Protein AF-A0A7S3SZD5-F1 (afdb_monomer)

pLDDT: mean 73.21, std 20.79, range [29.47, 98.19]

Structure (mmCIF, N/CA/C/O backbone):
data_AF-A0A7S3SZD5-F1
#
_entry.id   AF-A0A7S3SZD5-F1
#
loop_
_atom_site.group_PDB
_atom_site.id
_atom_site.type_symbol
_atom_site.label_atom_id
_atom_site.label_alt_id
_atom_site.label_comp_id
_atom_site.label_asym_id
_atom_site.label_entity_id
_atom_site.label_seq_id
_atom_site.pdbx_PDB_ins_code
_atom_site.Cartn_x
_atom_site.Cartn_y
_atom_site.Cartn_z
_atom_site.occupancy
_atom_site.B_iso_or_equiv
_atom_site.auth_seq_id
_atom_site.auth_comp_id
_atom_site.auth_asym_id
_atom_site.auth_atom_id
_atom_site.pdbx_PDB_model_num
ATOM 1 N N . GLY A 1 1 ? -92.015 -10.039 45.448 1.00 35.38 1 GLY A N 1
ATOM 2 C CA . GLY A 1 1 ? -91.650 -8.726 46.014 1.00 35.38 1 GLY A CA 1
ATOM 3 C C . GLY A 1 1 ? -92.858 -7.814 45.931 1.00 35.38 1 GLY A C 1
ATOM 4 O O . GLY A 1 1 ? -93.517 -7.859 44.898 1.00 35.38 1 GLY A O 1
ATOM 5 N N . PRO A 1 2 ? -93.212 -7.093 47.004 1.00 38.91 2 PRO A N 1
ATOM 6 C CA . PRO A 1 2 ? -94.474 -6.377 47.108 1.00 38.91 2 PRO A CA 1
ATOM 7 C C . PRO A 1 2 ? -94.455 -4.986 46.456 1.00 38.91 2 PRO A C 1
ATOM 9 O O . PRO A 1 2 ? -93.417 -4.408 46.144 1.00 38.91 2 PRO A O 1
ATOM 12 N N . VAL A 1 3 ? -95.683 -4.511 46.288 1.00 33.00 3 VAL A N 1
ATOM 13 C CA . VAL A 1 3 ? -96.209 -3.211 45.857 1.00 33.00 3 VAL A CA 1
ATOM 14 C C . VAL A 1 3 ? -95.874 -2.117 46.893 1.00 33.00 3 VAL A C 1
ATOM 16 O O . VAL A 1 3 ? -95.847 -2.440 48.076 1.00 33.00 3 VAL A O 1
ATOM 19 N N . ASN A 1 4 ? -95.658 -0.845 46.499 1.00 29.47 4 ASN A N 1
ATOM 20 C CA . ASN A 1 4 ? -96.611 0.268 46.733 1.00 29.47 4 ASN A CA 1
ATOM 21 C C . ASN A 1 4 ? -96.067 1.709 46.513 1.00 29.47 4 ASN A C 1
ATOM 23 O O . ASN A 1 4 ? -94.995 2.081 46.977 1.00 29.47 4 ASN A O 1
ATOM 27 N N . THR A 1 5 ? -96.958 2.532 45.938 1.00 33.00 5 THR A N 1
ATOM 28 C CA . THR A 1 5 ? -97.253 3.965 46.196 1.00 33.00 5 THR A CA 1
ATOM 29 C C . THR A 1 5 ? -96.278 5.119 45.893 1.00 33.00 5 THR A C 1
ATOM 31 O O . THR A 1 5 ? -95.332 5.387 46.617 1.00 33.00 5 THR A O 1
ATOM 34 N N . SER A 1 6 ? -96.718 5.946 44.932 1.00 30.73 6 SER A N 1
ATOM 35 C CA . SER A 1 6 ? -97.242 7.319 45.124 1.00 30.73 6 SER A CA 1
ATOM 36 C C . SER A 1 6 ? -96.444 8.373 45.913 1.00 30.73 6 SER A C 1
ATOM 38 O O . SER A 1 6 ? -96.386 8.310 47.134 1.00 30.73 6 SER A O 1
ATOM 40 N N . ARG A 1 7 ? -96.104 9.481 45.228 1.00 32.75 7 ARG A N 1
ATOM 41 C CA . ARG A 1 7 ? -96.420 10.913 45.532 1.00 32.75 7 ARG A CA 1
ATOM 42 C C . ARG A 1 7 ? -95.293 11.829 45.022 1.00 32.75 7 ARG A C 1
ATOM 44 O O . ARG A 1 7 ? -94.144 11.674 45.388 1.00 32.75 7 ARG A O 1
ATOM 51 N N . ARG A 1 8 ? -95.584 12.732 44.075 1.00 33.12 8 ARG A N 1
ATOM 52 C CA . ARG A 1 8 ? -95.928 14.161 44.292 1.00 33.12 8 ARG A CA 1
ATOM 53 C C . ARG A 1 8 ? -94.821 14.963 45.014 1.00 33.12 8 ARG A C 1
ATOM 55 O O . ARG A 1 8 ? -94.756 14.891 46.235 1.00 33.12 8 ARG A O 1
ATOM 62 N N . ARG A 1 9 ? -94.117 15.856 44.294 1.00 33.41 9 ARG A N 1
ATOM 63 C CA . ARG A 1 9 ? -94.177 17.341 44.425 1.00 33.41 9 ARG A CA 1
ATOM 64 C C . ARG A 1 9 ? -92.962 18.063 43.795 1.00 33.41 9 ARG A C 1
ATOM 66 O O . ARG A 1 9 ? -91.826 17.708 44.049 1.00 33.41 9 ARG A O 1
ATOM 73 N N . ASN A 1 10 ? -93.302 19.150 43.094 1.00 31.30 10 ASN A N 1
ATOM 74 C CA . ASN A 1 10 ? -92.628 20.453 42.953 1.00 31.30 10 ASN A CA 1
ATOM 75 C C . ASN A 1 10 ? -91.333 20.645 42.116 1.00 31.30 10 ASN A C 1
ATOM 77 O O . ASN A 1 10 ? -90.263 20.138 42.418 1.00 31.30 10 ASN A O 1
ATOM 81 N N . ARG A 1 11 ? -91.514 21.507 41.095 1.00 30.86 11 ARG A N 1
ATOM 82 C CA . ARG A 1 11 ? -90.598 22.288 40.224 1.00 30.86 11 ARG A CA 1
ATOM 83 C C . ARG A 1 11 ? -89.612 23.208 41.002 1.00 30.86 11 ARG A C 1
ATOM 85 O O . ARG A 1 11 ? -89.842 23.405 42.191 1.00 30.86 11 ARG A O 1
ATOM 92 N N . PRO A 1 12 ? -88.786 24.045 40.325 1.00 48.78 12 PRO A N 1
ATOM 93 C CA . PRO A 1 12 ? -87.825 23.796 39.232 1.00 48.78 12 PRO A CA 1
ATOM 94 C C . PRO A 1 12 ? -86.441 24.437 39.537 1.00 48.78 12 PRO A C 1
ATOM 96 O O . PRO A 1 12 ? -86.390 25.439 40.239 1.00 48.78 12 PRO A O 1
ATOM 99 N N . ALA A 1 13 ? -85.337 23.946 38.962 1.00 29.88 13 ALA A N 1
ATOM 100 C CA . ALA A 1 13 ? -84.076 24.697 38.771 1.00 29.88 13 ALA A CA 1
ATOM 101 C C . ALA A 1 13 ? -83.042 23.757 38.113 1.00 29.88 13 ALA A C 1
ATOM 103 O O . ALA A 1 13 ? -82.898 22.637 38.580 1.00 29.88 13 ALA A O 1
ATOM 104 N N . VAL A 1 14 ? -82.426 24.023 36.955 1.00 32.12 14 VAL A N 1
ATOM 105 C CA . VAL A 1 14 ? -81.347 24.987 36.633 1.00 32.12 14 VAL A CA 1
ATOM 106 C C . VAL A 1 14 ? -80.212 24.155 35.992 1.00 32.12 14 VAL A C 1
ATOM 108 O O . VAL A 1 14 ? -79.798 23.150 36.553 1.00 32.12 14 VAL A O 1
ATOM 111 N N . LEU A 1 15 ? -79.742 24.603 34.820 1.00 32.56 15 LEU A N 1
ATOM 112 C CA . LEU A 1 15 ? -78.442 24.334 34.172 1.00 32.56 15 LEU A CA 1
ATOM 113 C C . LEU A 1 15 ? -78.052 22.877 33.834 1.00 32.56 15 LEU A C 1
ATOM 115 O O . LEU A 1 15 ? -77.568 22.117 34.665 1.00 32.56 15 LEU A O 1
ATOM 119 N N . SER A 1 16 ? -78.098 22.555 32.538 1.00 32.56 16 SER A N 1
ATOM 120 C CA . SER A 1 16 ? -77.275 21.504 31.932 1.00 32.56 16 SER A CA 1
ATOM 121 C C . SER A 1 16 ? -76.655 22.046 30.646 1.00 32.56 16 SER A C 1
ATOM 123 O O . SER A 1 16 ? -77.320 22.134 29.617 1.00 32.56 16 SER A O 1
ATOM 125 N N . THR A 1 17 ? -75.378 22.414 30.714 1.00 38.50 17 THR A N 1
ATOM 126 C CA . THR A 1 17 ? -74.521 22.510 29.530 1.00 38.50 17 THR A CA 1
ATOM 127 C C . THR A 1 17 ? -73.194 21.858 29.893 1.00 38.50 17 THR A C 1
ATOM 129 O O . THR A 1 17 ? -72.612 22.161 30.933 1.00 38.50 17 THR A O 1
ATOM 132 N N . GLY A 1 18 ? -72.791 20.880 29.083 1.00 34.75 18 GLY A N 1
ATOM 133 C CA . GLY A 1 18 ? -71.752 19.900 29.385 1.00 34.75 18 GLY A CA 1
ATOM 134 C C . GLY A 1 18 ? -70.421 20.486 29.853 1.00 34.75 18 GLY A C 1
ATOM 135 O O . GLY A 1 18 ? -69.844 21.367 29.222 1.00 34.75 18 GLY A O 1
ATOM 136 N N . GLN A 1 19 ? -69.908 19.923 30.945 1.00 35.88 19 GLN A N 1
ATOM 137 C CA . GLN A 1 19 ? -68.585 20.212 31.477 1.00 35.88 19 GLN A CA 1
ATOM 138 C C . GLN A 1 19 ? -67.607 19.154 30.946 1.00 35.88 19 GLN A C 1
ATOM 140 O O . GLN A 1 19 ? -67.529 18.035 31.451 1.00 35.88 19 GLN A O 1
ATOM 145 N N . GLN A 1 20 ? -66.872 19.501 29.887 1.00 35.91 20 GLN A N 1
ATOM 146 C CA . GLN A 1 20 ? -65.620 18.831 29.538 1.00 35.91 20 GLN A CA 1
ATOM 147 C C . GLN A 1 20 ? -64.597 19.145 30.635 1.00 35.91 20 GLN A C 1
ATOM 149 O O . GLN A 1 20 ? -64.214 20.299 30.820 1.00 35.91 20 GLN A O 1
ATOM 154 N N . MET A 1 21 ? -64.128 18.127 31.358 1.00 34.50 21 MET A N 1
ATOM 155 C CA . MET A 1 21 ? -62.924 18.264 32.175 1.00 34.50 21 MET A CA 1
ATOM 156 C C . MET A 1 21 ? -61.705 18.332 31.252 1.00 34.50 21 MET A C 1
ATOM 158 O O . MET A 1 21 ? -61.223 17.317 30.747 1.00 34.50 21 MET A O 1
ATOM 162 N N . ALA A 1 22 ? -61.211 19.548 31.031 1.00 35.19 22 ALA A N 1
ATOM 163 C CA . ALA A 1 22 ? -59.890 19.782 30.476 1.00 35.19 22 ALA A CA 1
ATOM 164 C C . ALA A 1 22 ? -58.840 19.239 31.457 1.00 35.19 22 ALA A C 1
ATOM 166 O O . ALA A 1 22 ? -58.706 19.725 32.579 1.00 35.19 22 ALA A O 1
ATOM 167 N N . ARG A 1 23 ? -58.088 18.216 31.037 1.00 37.62 23 ARG A N 1
ATOM 168 C CA . ARG A 1 23 ? -56.855 17.819 31.721 1.00 37.62 23 ARG A CA 1
ATOM 169 C C . ARG A 1 23 ? -55.826 18.924 31.502 1.00 37.62 23 ARG A C 1
ATOM 171 O O . ARG A 1 23 ? -55.431 19.195 30.369 1.00 37.62 23 ARG A O 1
ATOM 178 N N . SER A 1 24 ? -55.429 19.559 32.594 1.00 32.91 24 SER A N 1
ATOM 179 C CA . SER A 1 24 ? -54.422 20.609 32.664 1.00 32.91 24 SER A CA 1
ATOM 180 C C . SER A 1 24 ? -53.123 20.164 31.987 1.00 32.91 24 SER A C 1
ATOM 182 O O . SER A 1 24 ? -52.464 19.223 32.426 1.00 32.91 24 SER A O 1
ATOM 184 N N . ARG A 1 25 ? -52.756 20.848 30.899 1.00 36.69 25 ARG A N 1
ATOM 185 C CA . ARG A 1 25 ? -51.401 20.829 30.336 1.00 36.69 25 ARG A CA 1
ATOM 186 C C . ARG A 1 25 ? -50.456 21.455 31.376 1.00 36.69 25 ARG A C 1
ATOM 188 O O . ARG A 1 25 ? -50.845 22.462 31.970 1.00 36.69 25 ARG A O 1
ATOM 195 N N . PRO A 1 26 ? -49.240 20.924 31.599 1.00 38.81 26 PRO A N 1
ATOM 196 C CA . PRO A 1 26 ? -48.249 21.649 32.389 1.00 38.81 26 PRO A CA 1
ATOM 197 C C . PRO A 1 26 ? -47.993 23.008 31.721 1.00 38.81 26 PRO A C 1
ATOM 199 O O . PRO A 1 26 ? -48.069 23.086 30.486 1.00 38.81 26 PRO A O 1
ATOM 202 N N . PRO A 1 27 ? -47.723 24.080 32.488 1.00 38.09 27 PRO A N 1
ATOM 203 C CA . PRO A 1 27 ? -47.426 25.371 31.899 1.00 38.09 27 PRO A CA 1
ATOM 204 C C . PRO A 1 27 ? -46.227 25.197 30.972 1.00 38.09 27 PRO A C 1
ATOM 206 O O . PRO A 1 27 ? -45.145 24.777 31.387 1.00 38.09 27 PRO A O 1
ATOM 209 N N . SER A 1 28 ? -46.465 25.465 29.688 1.00 43.12 28 SER A N 1
ATOM 210 C CA . SER A 1 28 ? -45.414 25.644 28.700 1.00 43.12 28 SER A CA 1
ATOM 211 C C . SER A 1 28 ? -44.419 26.615 29.314 1.00 43.12 28 SER A C 1
ATOM 213 O O . SER A 1 28 ? -44.807 27.740 29.626 1.00 43.12 28 SER A O 1
ATOM 215 N N . ARG A 1 29 ? -43.170 26.181 29.530 1.00 41.00 29 ARG A N 1
ATOM 216 C CA . ARG A 1 29 ? -42.067 27.096 29.829 1.00 41.00 29 ARG A CA 1
ATOM 217 C C . ARG A 1 29 ? -42.133 28.173 28.753 1.00 41.00 29 ARG A C 1
ATOM 219 O O . ARG A 1 29 ? -41.905 27.878 27.578 1.00 41.00 29 ARG A O 1
ATOM 226 N N . ALA A 1 30 ? -42.556 29.372 29.139 1.00 37.75 30 ALA A N 1
ATOM 227 C CA . ALA A 1 30 ? -42.387 30.545 28.315 1.00 37.75 30 ALA A CA 1
ATOM 228 C C . ALA A 1 30 ? -40.892 30.590 28.001 1.00 37.75 30 ALA A C 1
ATOM 230 O O . ALA A 1 30 ? -40.067 30.536 28.915 1.00 37.75 30 ALA A O 1
ATOM 231 N N . ARG A 1 31 ? -40.541 30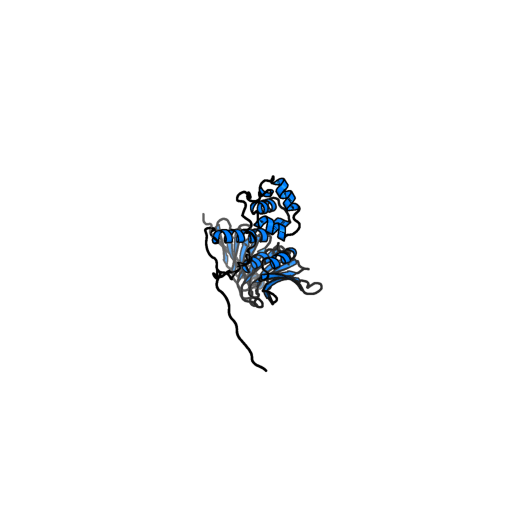.549 26.716 1.00 45.47 31 ARG A N 1
ATOM 232 C CA . ARG A 1 31 ? -39.185 30.890 26.308 1.00 45.47 31 ARG A CA 1
ATOM 233 C C . ARG A 1 31 ? -39.008 32.340 26.728 1.00 45.47 31 ARG A C 1
ATOM 235 O O . ARG A 1 31 ? -39.717 33.197 26.213 1.00 45.47 31 ARG A O 1
ATOM 242 N N . ASN A 1 32 ? -38.142 32.584 27.703 1.00 43.72 32 ASN A N 1
ATOM 243 C CA . ASN A 1 32 ? -37.648 33.929 27.929 1.00 43.72 32 ASN A CA 1
ATOM 244 C C . ASN A 1 32 ? -36.915 34.312 26.640 1.00 43.72 32 ASN A C 1
ATOM 246 O O . ASN A 1 32 ? -35.966 33.639 26.250 1.00 43.72 32 ASN A O 1
ATOM 250 N N . GLU A 1 33 ? -37.394 35.342 25.951 1.00 47.34 33 GLU A N 1
ATOM 251 C CA . GLU A 1 33 ? -36.764 35.871 24.733 1.00 47.34 33 GLU A CA 1
ATOM 252 C C . GLU A 1 33 ? -35.429 36.592 25.036 1.00 47.34 33 GLU A C 1
ATOM 254 O O . GLU A 1 33 ? -34.744 37.016 24.113 1.00 47.34 33 GLU A O 1
ATOM 259 N N . ASP A 1 34 ? -35.031 36.640 26.316 1.00 49.66 34 ASP A N 1
ATOM 260 C CA . ASP A 1 34 ? -33.780 37.203 26.850 1.00 49.66 34 ASP A CA 1
ATOM 261 C C . ASP A 1 34 ? -32.679 36.162 27.150 1.00 49.66 34 ASP A C 1
ATOM 263 O O . ASP A 1 34 ? -31.647 36.503 27.729 1.00 49.66 34 ASP A O 1
ATOM 267 N N . GLU A 1 35 ? -32.842 34.883 26.788 1.00 49.34 35 GLU A N 1
ATOM 268 C CA . GLU A 1 35 ? -31.702 33.953 26.820 1.00 49.34 35 GLU A CA 1
ATOM 269 C C . GLU A 1 35 ? -30.769 34.266 25.644 1.00 49.34 35 GLU A C 1
ATOM 271 O O . GLU A 1 35 ? -30.909 33.729 24.542 1.00 49.34 35 GLU A O 1
ATOM 276 N N . THR A 1 36 ? -29.805 35.159 25.887 1.00 57.84 36 THR A N 1
ATOM 277 C CA . THR A 1 36 ? -28.613 35.328 25.054 1.00 57.84 36 THR A CA 1
ATOM 278 C C . THR A 1 36 ? -28.093 33.934 24.698 1.00 57.84 36 THR A C 1
ATOM 280 O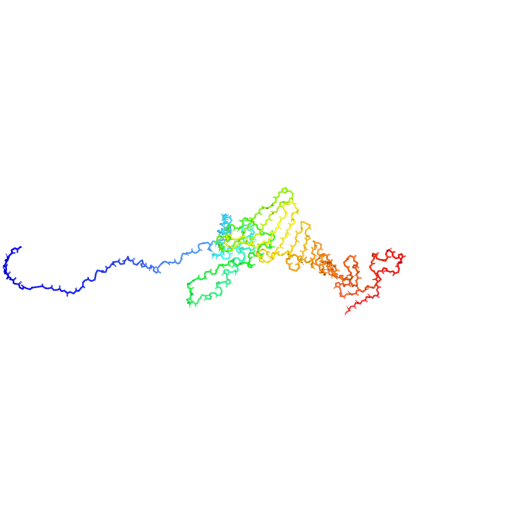 O . THR A 1 36 ? -27.942 33.111 25.610 1.00 57.84 36 THR A O 1
ATOM 283 N N . PRO A 1 37 ? -27.836 33.619 23.411 1.00 58.47 37 PRO A N 1
ATOM 284 C CA . PRO A 1 37 ? -27.280 32.321 23.060 1.00 58.47 37 PRO A CA 1
ATOM 285 C C . PRO A 1 37 ? -26.025 32.099 23.912 1.00 58.47 37 PRO A C 1
ATOM 287 O O . PRO A 1 37 ? -25.247 33.047 24.067 1.00 58.47 37 PRO A O 1
ATOM 290 N N . PRO A 1 38 ? -25.851 30.911 24.524 1.00 61.28 38 PRO A N 1
ATOM 291 C CA . PRO A 1 38 ? -24.733 30.671 25.423 1.00 61.28 38 PRO A CA 1
ATOM 292 C C . PRO A 1 38 ? -23.442 31.056 24.702 1.00 61.28 38 PRO A C 1
ATOM 294 O O . PRO A 1 38 ? -23.159 30.534 23.624 1.00 61.28 38 PRO A O 1
ATOM 297 N N . MET A 1 39 ? -22.716 32.030 25.263 1.00 62.38 39 MET A N 1
ATOM 298 C CA . MET A 1 39 ? -21.468 32.508 24.677 1.00 62.38 39 MET A CA 1
ATOM 299 C C . MET A 1 39 ? -20.510 31.329 24.504 1.00 62.38 39 MET A C 1
ATOM 301 O O . MET A 1 39 ? -20.283 30.565 25.446 1.00 62.38 39 MET A O 1
ATOM 305 N N . ASP A 1 40 ? -19.926 31.210 23.311 1.00 71.6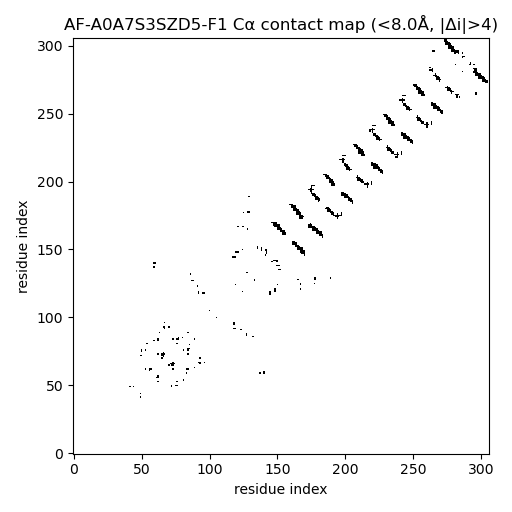9 40 ASP A N 1
ATOM 306 C CA . ASP A 1 40 ? -18.839 30.272 23.039 1.00 71.69 40 ASP A CA 1
ATOM 307 C C . ASP A 1 40 ? -17.547 30.817 23.661 1.00 71.69 40 ASP A C 1
ATOM 309 O O . ASP A 1 40 ? -16.675 31.372 22.994 1.00 71.69 40 ASP A O 1
ATOM 313 N N . TRP A 1 41 ? -17.462 30.706 24.988 1.00 82.38 41 TRP A N 1
ATOM 314 C CA . TRP A 1 41 ? -16.340 31.202 25.783 1.00 82.38 41 TRP A CA 1
ATOM 315 C C . TRP A 1 41 ? -15.002 30.626 25.315 1.00 82.38 41 TRP A C 1
ATOM 317 O O . TRP A 1 41 ? -13.980 31.281 25.473 1.00 82.38 41 TRP A O 1
ATOM 327 N N . LEU A 1 42 ? -15.000 29.429 24.719 1.00 78.12 42 LEU A N 1
ATOM 328 C CA . LEU A 1 42 ? -13.792 28.785 24.220 1.00 78.12 42 LEU A CA 1
ATOM 329 C C . LEU A 1 42 ? -13.239 29.522 22.993 1.00 78.12 42 LEU A C 1
ATOM 331 O O . LEU A 1 42 ? -12.024 29.670 22.874 1.00 78.12 42 LEU A O 1
ATOM 335 N N . ALA A 1 43 ? -14.108 30.029 22.111 1.00 74.12 43 ALA A N 1
ATOM 336 C CA . ALA A 1 43 ? -13.715 30.802 20.931 1.00 74.12 43 ALA A CA 1
ATOM 337 C C . ALA A 1 43 ? -13.152 32.198 21.267 1.00 74.12 43 ALA A C 1
ATOM 339 O O . ALA A 1 43 ? -12.343 32.721 20.499 1.00 74.12 43 ALA A O 1
ATOM 340 N N . GLU A 1 44 ? -13.542 32.762 22.412 1.00 82.56 44 GLU A N 1
ATOM 341 C CA . GLU A 1 44 ? -13.091 34.066 22.930 1.00 82.56 44 GLU A CA 1
ATOM 342 C C . GLU A 1 44 ? -11.708 34.001 23.612 1.00 82.56 44 GLU A C 1
ATOM 344 O O . GLU A 1 44 ? -11.061 35.028 23.821 1.00 82.56 44 GLU A O 1
ATOM 349 N N . LEU A 1 45 ? -11.224 32.804 23.967 1.00 86.50 45 LEU A N 1
ATOM 350 C CA . LEU A 1 45 ? -9.911 32.639 24.594 1.00 86.50 45 LEU A CA 1
ATOM 351 C C . LEU A 1 45 ? -8.754 32.918 23.628 1.00 86.50 45 LEU A C 1
ATOM 353 O O . LEU A 1 45 ? -8.833 32.683 22.421 1.00 86.50 45 LEU A O 1
ATOM 357 N N . ALA A 1 46 ? -7.622 33.329 24.201 1.00 87.94 46 ALA A N 1
ATOM 358 C CA . ALA A 1 46 ? -6.360 33.395 23.479 1.00 87.94 46 ALA A CA 1
ATOM 359 C C . ALA A 1 46 ? -5.950 31.993 22.959 1.00 87.94 46 ALA A C 1
ATOM 361 O O . ALA A 1 46 ? -6.175 31.000 23.666 1.00 87.94 46 ALA A O 1
ATOM 362 N N . PRO A 1 47 ? -5.347 31.879 21.757 1.00 84.56 47 PRO A N 1
ATOM 363 C CA . PRO A 1 47 ? -4.972 30.596 21.152 1.00 84.56 47 PRO A CA 1
ATOM 364 C C . PRO A 1 47 ? -4.117 29.695 22.052 1.00 84.56 47 PRO A C 1
ATOM 366 O O . PRO A 1 47 ? -4.237 28.475 21.999 1.00 84.56 47 PRO A O 1
ATOM 369 N N . GLU A 1 48 ? -3.290 30.280 22.914 1.00 89.50 48 GLU A N 1
ATOM 370 C CA . GLU A 1 48 ? -2.424 29.565 23.852 1.00 89.50 48 GLU A CA 1
ATOM 371 C C . GLU A 1 48 ? -3.240 28.841 24.932 1.00 89.50 48 GLU A C 1
ATOM 373 O O . GLU A 1 48 ? -2.954 27.694 25.270 1.00 89.50 48 GLU A O 1
ATOM 378 N N . LEU A 1 49 ? -4.302 29.480 25.436 1.00 89.06 49 LEU A N 1
ATOM 379 C CA . LEU A 1 49 ? -5.220 28.878 26.407 1.00 89.06 49 LEU A CA 1
ATOM 380 C C . LEU A 1 49 ? -6.118 27.831 25.748 1.00 89.06 49 LEU A C 1
ATOM 382 O O . LEU A 1 49 ? -6.390 26.793 26.346 1.00 89.06 49 LEU A O 1
ATOM 386 N N . GLN A 1 50 ? -6.538 28.077 24.503 1.00 89.62 50 GLN A N 1
ATOM 387 C CA . GLN A 1 50 ? -7.258 27.088 23.701 1.00 89.62 50 GLN A CA 1
ATOM 388 C C . GLN A 1 50 ? -6.415 25.820 23.529 1.00 89.62 50 GLN A C 1
ATOM 390 O O . GLN A 1 50 ? -6.906 24.724 23.778 1.00 89.62 50 GLN A O 1
ATOM 395 N N . LEU A 1 51 ? -5.137 25.959 23.167 1.00 86.94 51 LEU A N 1
ATOM 396 C CA . LEU A 1 51 ? -4.217 24.832 23.014 1.00 86.94 51 LEU A CA 1
ATOM 397 C C . LEU A 1 51 ? -3.988 24.076 24.324 1.00 86.94 51 LEU A C 1
ATOM 399 O O . LEU A 1 51 ? -4.003 22.850 24.307 1.00 86.94 51 LEU A O 1
ATOM 403 N N . LEU A 1 52 ? -3.849 24.780 25.448 1.00 88.88 52 LEU A N 1
ATOM 404 C CA . LEU A 1 52 ? -3.666 24.155 26.760 1.00 88.88 52 LEU A CA 1
ATOM 405 C C . LEU A 1 52 ? -4.900 23.346 27.197 1.00 88.88 52 LEU A C 1
ATOM 407 O O . LEU A 1 52 ? -4.768 22.261 27.757 1.00 88.88 52 LEU A O 1
ATOM 411 N N . ILE A 1 53 ? -6.107 23.836 26.892 1.00 87.62 53 ILE A N 1
ATOM 412 C CA . ILE A 1 53 ? -7.351 23.082 27.108 1.00 87.62 53 ILE A CA 1
ATOM 413 C C . ILE A 1 53 ? -7.389 21.847 26.204 1.00 87.62 53 ILE A C 1
ATOM 415 O O . ILE A 1 53 ? -7.713 20.763 26.677 1.00 87.62 53 ILE A O 1
ATOM 419 N N . LEU A 1 54 ? -7.039 21.992 24.921 1.00 86.12 54 LEU A N 1
ATOM 420 C CA . LEU A 1 54 ? -7.026 20.883 23.958 1.00 86.12 54 LEU A CA 1
ATOM 421 C C . LEU A 1 54 ? -5.976 19.822 24.303 1.00 86.12 54 LEU A C 1
ATOM 423 O O . LEU A 1 54 ? -6.210 18.641 24.067 1.00 86.12 54 LEU A O 1
ATOM 427 N N . GLU A 1 55 ? -4.841 20.219 24.877 1.00 87.12 55 GLU A N 1
ATOM 428 C CA . GLU A 1 55 ? -3.812 19.306 25.379 1.00 87.12 55 GLU A CA 1
ATOM 429 C C . GLU A 1 55 ? -4.307 18.480 26.577 1.00 87.12 55 GLU A C 1
ATOM 431 O O . GLU A 1 55 ? -3.919 17.321 26.725 1.00 87.12 55 GLU A O 1
ATOM 436 N N . ALA A 1 56 ? -5.203 19.045 27.392 1.00 86.25 56 ALA A N 1
ATOM 437 C CA . ALA A 1 56 ? -5.819 18.360 28.525 1.00 86.25 56 ALA A CA 1
ATOM 438 C C . ALA A 1 56 ? -6.954 17.396 28.129 1.00 86.25 56 ALA A C 1
ATOM 440 O O . ALA A 1 56 ? -7.400 16.620 28.973 1.00 86.25 56 ALA A O 1
ATOM 441 N N . VAL A 1 57 ? -7.424 17.422 26.874 1.00 83.75 57 VAL A N 1
ATOM 442 C CA . VAL A 1 57 ? -8.421 16.462 26.377 1.00 83.75 57 VAL A CA 1
ATOM 443 C C . VAL A 1 57 ? -7.734 15.121 26.115 1.00 83.75 57 VAL A C 1
ATOM 445 O O . VAL A 1 57 ? -6.938 14.970 25.185 1.00 83.75 57 VAL A O 1
ATOM 448 N N . ASP A 1 58 ? -8.035 14.136 26.955 1.00 74.81 58 ASP A N 1
ATOM 449 C CA . ASP A 1 58 ? -7.378 12.830 26.966 1.00 74.81 58 ASP A CA 1
ATOM 450 C C . ASP A 1 58 ? -8.131 11.756 26.162 1.00 74.81 58 ASP A C 1
ATOM 452 O O . ASP A 1 58 ? -7.496 10.854 25.600 1.00 74.81 58 ASP A O 1
ATOM 456 N N . ASP A 1 59 ? -9.456 11.872 26.038 1.00 73.75 59 ASP A N 1
ATOM 457 C CA . ASP A 1 59 ? -10.292 10.994 25.219 1.00 73.75 59 ASP A CA 1
ATOM 458 C C . ASP A 1 59 ? -10.298 11.429 23.738 1.00 73.75 59 ASP A C 1
ATOM 460 O O . ASP A 1 59 ? -10.660 12.547 23.366 1.00 73.75 59 ASP A O 1
ATOM 464 N N . PHE A 1 60 ? -9.953 10.502 22.842 1.00 66.31 60 PHE A N 1
ATOM 465 C CA . PHE A 1 60 ? -9.980 10.719 21.390 1.00 66.31 60 PHE A CA 1
ATOM 466 C C . PHE A 1 60 ? -11.348 11.153 20.844 1.00 66.31 60 PHE A C 1
ATOM 468 O O . PHE A 1 60 ? -11.427 11.890 19.859 1.00 66.31 60 PHE A O 1
ATOM 475 N N . SER A 1 61 ? -12.425 10.685 21.464 1.00 61.16 61 SER A N 1
ATOM 476 C CA . SER A 1 61 ? -13.806 11.045 21.131 1.00 61.16 61 SER A CA 1
ATOM 477 C C . SER A 1 61 ? -14.074 12.500 21.410 1.00 61.16 61 SER A C 1
ATOM 479 O O . SER A 1 61 ? -14.767 13.133 20.620 1.00 61.16 61 SER A O 1
ATOM 481 N N . ASP A 1 62 ? -13.514 13.009 22.502 1.00 73.69 62 ASP A N 1
ATOM 482 C CA . ASP A 1 62 ? -13.669 14.392 22.912 1.00 73.69 62 ASP A CA 1
ATOM 483 C C . ASP A 1 62 ? -12.808 15.283 22.021 1.00 73.69 62 ASP A C 1
ATOM 485 O O . ASP A 1 62 ? -13.305 16.285 21.519 1.00 73.69 62 ASP A O 1
ATOM 489 N N . CYS A 1 63 ? -11.589 14.864 21.659 1.00 74.69 63 CYS A N 1
ATOM 490 C CA . CYS A 1 63 ? -10.788 15.552 20.637 1.00 74.69 63 CYS A CA 1
ATOM 491 C C . CYS A 1 63 ? -11.542 15.667 19.301 1.00 74.69 63 CYS A C 1
ATOM 493 O O . CYS A 1 63 ? -11.584 16.737 18.680 1.00 74.69 63 CYS A O 1
ATOM 495 N N . ALA A 1 64 ? -12.174 14.573 18.864 1.00 67.75 64 ALA A N 1
ATOM 496 C CA . ALA A 1 64 ? -13.007 14.560 17.669 1.00 67.75 64 ALA A CA 1
ATOM 497 C C . ALA A 1 64 ? -14.247 15.453 17.840 1.00 67.75 64 ALA A C 1
ATOM 499 O O . ALA A 1 64 ? -14.521 16.280 16.973 1.00 67.75 64 ALA A O 1
ATOM 500 N N . ALA A 1 65 ? -14.970 15.341 18.956 1.00 66.06 65 ALA A N 1
ATOM 501 C CA . ALA A 1 65 ? -16.169 16.124 19.242 1.00 66.06 65 ALA A CA 1
ATOM 502 C C . ALA A 1 65 ? -15.877 17.629 19.302 1.00 66.06 65 ALA A C 1
ATOM 504 O O . ALA A 1 65 ? -16.587 18.404 18.664 1.00 66.06 65 ALA A O 1
ATOM 505 N N . VAL A 1 66 ? -14.803 18.040 19.982 1.00 72.56 66 VAL A N 1
ATOM 506 C CA . VAL A 1 66 ? -14.347 19.436 20.071 1.00 72.56 66 VAL A CA 1
ATOM 507 C C . VAL A 1 66 ? -14.041 19.996 18.693 1.00 72.56 66 VAL A C 1
ATOM 509 O O . VAL A 1 66 ? -14.369 21.135 18.383 1.00 72.56 66 VAL A O 1
ATOM 512 N N . SER A 1 67 ? -13.471 19.183 17.820 1.00 72.31 67 SER A N 1
ATOM 513 C CA . SER A 1 67 ? -13.075 19.657 16.498 1.00 72.31 67 SER A CA 1
ATOM 514 C C . SER A 1 67 ? -14.233 19.699 15.523 1.00 72.31 67 SER A C 1
ATOM 516 O O . SER A 1 67 ? -14.286 20.573 14.664 1.00 72.31 67 SER A O 1
ATOM 518 N N . LEU A 1 68 ? -15.218 18.823 15.712 1.00 59.50 68 LEU A N 1
ATOM 519 C CA . LEU A 1 68 ? -16.502 18.881 15.021 1.00 59.50 68 LEU A CA 1
ATOM 520 C C . LEU A 1 68 ? -17.359 20.071 15.469 1.00 59.50 68 LEU A C 1
ATOM 522 O O . LEU A 1 68 ? -18.042 20.684 14.638 1.00 59.50 68 LEU A O 1
ATOM 526 N N . ALA A 1 69 ? -17.342 20.371 16.769 1.00 65.44 69 ALA A N 1
ATOM 527 C CA . ALA A 1 69 ? -18.002 21.534 17.347 1.00 65.44 69 ALA A CA 1
ATOM 528 C C . ALA A 1 69 ? -17.321 22.822 16.865 1.00 65.44 69 ALA A C 1
ATOM 530 O O . ALA A 1 69 ? -18.002 23.727 16.383 1.00 65.44 69 ALA A O 1
ATOM 531 N N . THR A 1 70 ? -15.984 22.839 16.867 1.00 73.25 70 THR A N 1
ATOM 532 C CA . THR A 1 70 ? -15.174 24.020 16.562 1.00 73.25 70 THR A CA 1
ATOM 533 C C . THR A 1 70 ? -13.996 23.673 15.627 1.00 73.25 70 THR A C 1
ATOM 535 O O . THR A 1 70 ? -12.852 23.531 16.068 1.00 73.25 70 THR A O 1
ATOM 538 N N . PRO A 1 71 ? -14.226 23.601 14.296 1.00 69.62 71 PRO A N 1
ATOM 539 C CA . PRO A 1 71 ? -13.223 23.211 13.293 1.00 69.62 71 PRO A CA 1
ATOM 540 C C . PRO A 1 71 ? -11.891 23.948 13.344 1.00 69.62 71 PRO A C 1
ATOM 542 O O . PRO A 1 71 ? -10.830 23.370 13.110 1.00 69.62 71 PRO A O 1
ATOM 545 N N . ARG A 1 72 ? -11.954 25.239 13.664 1.00 75.19 72 ARG A N 1
ATOM 546 C CA . ARG A 1 72 ? -10.785 26.100 13.809 1.00 75.19 72 ARG A CA 1
ATOM 547 C C . ARG A 1 72 ? -9.854 25.611 14.920 1.00 75.19 72 ARG A C 1
ATOM 549 O O . ARG A 1 72 ? -8.648 25.604 14.712 1.00 75.19 72 ARG A O 1
ATOM 556 N N . LEU A 1 73 ? -10.402 25.183 16.057 1.00 77.81 73 LEU A N 1
ATOM 557 C CA . LEU A 1 73 ? -9.619 24.659 17.179 1.00 77.81 73 LEU A CA 1
ATOM 558 C C . LEU A 1 73 ? -8.961 23.337 16.821 1.00 77.81 73 LEU A C 1
ATOM 560 O O . LEU A 1 73 ? -7.798 23.113 17.138 1.00 77.81 73 LEU A O 1
ATOM 564 N N . GLY A 1 74 ? -9.678 22.500 16.079 1.00 75.75 74 GLY A N 1
ATOM 565 C CA . GLY A 1 74 ? -9.124 21.251 15.600 1.00 75.75 74 GLY A CA 1
ATOM 566 C C . GLY A 1 74 ? -7.926 21.424 14.665 1.00 75.75 74 GLY A C 1
ATOM 567 O O . GLY A 1 74 ? -6.912 20.742 14.806 1.00 75.75 74 GLY A O 1
ATOM 568 N N . LEU A 1 75 ? -8.017 22.376 13.733 1.00 72.75 75 LEU A N 1
ATOM 569 C CA . LEU A 1 75 ? -6.904 22.739 12.852 1.00 72.75 75 LEU A CA 1
ATOM 570 C C . LEU A 1 75 ? -5.762 23.428 13.609 1.00 72.75 75 LEU A C 1
ATOM 572 O O . LEU A 1 75 ? -4.602 23.198 13.278 1.00 72.75 75 LEU A O 1
ATOM 576 N N . LEU A 1 76 ? -6.079 24.237 14.624 1.00 79.56 76 LEU A N 1
ATOM 577 C CA . LEU A 1 76 ? -5.093 24.873 15.498 1.00 79.56 76 LEU A CA 1
ATOM 578 C C . LEU A 1 76 ? -4.278 23.816 16.260 1.00 79.56 76 LEU A C 1
ATOM 580 O O . LEU A 1 76 ? -3.051 23.850 16.224 1.00 79.56 76 LEU A O 1
ATOM 584 N N . ALA A 1 77 ? -4.945 22.831 16.865 1.00 79.44 77 ALA A N 1
ATOM 585 C CA . ALA A 1 77 ? -4.298 21.714 17.547 1.00 79.44 77 ALA A CA 1
ATOM 586 C C . ALA A 1 77 ? -3.463 20.836 16.602 1.00 79.44 77 ALA A C 1
ATOM 588 O O . ALA A 1 77 ? -2.362 20.418 16.962 1.00 79.44 77 ALA A O 1
ATOM 589 N N . PHE A 1 78 ? -3.954 20.590 15.382 1.00 74.31 78 PHE A N 1
ATOM 590 C CA . PHE A 1 78 ? -3.192 19.893 14.343 1.00 74.31 78 PHE A CA 1
ATOM 591 C C . PHE A 1 78 ? -1.928 20.671 13.947 1.00 74.31 78 PHE A C 1
ATOM 593 O O . PHE A 1 78 ? -0.841 20.099 13.910 1.00 74.31 78 PHE A O 1
ATOM 600 N N . GLY A 1 79 ? -2.060 21.975 13.676 1.00 70.81 79 GLY A N 1
ATOM 601 C CA . GLY A 1 79 ? -0.949 22.846 13.283 1.00 70.81 79 GLY A CA 1
ATOM 602 C C . GLY A 1 79 ? 0.096 23.039 14.383 1.00 70.81 79 GLY A C 1
ATOM 603 O O . GLY A 1 79 ? 1.262 23.254 14.072 1.00 70.81 79 GLY A O 1
ATOM 604 N N . HIS A 1 80 ? -0.306 22.907 15.650 1.00 80.12 80 HIS A N 1
ATOM 605 C CA . HIS A 1 80 ? 0.579 22.957 16.816 1.00 80.12 80 HIS A CA 1
ATOM 606 C C . HIS A 1 80 ? 1.067 21.569 17.268 1.00 80.12 80 HIS A C 1
ATOM 608 O O . HIS A 1 80 ? 1.551 21.390 18.386 1.00 80.12 80 HIS A O 1
ATOM 614 N N . ASP A 1 81 ? 0.948 20.569 16.394 1.00 73.38 81 ASP A N 1
ATOM 615 C CA . ASP A 1 81 ? 1.527 19.247 16.590 1.00 73.38 81 ASP A CA 1
ATOM 616 C C . ASP A 1 81 ? 1.041 18.508 17.858 1.00 73.38 81 ASP A C 1
ATOM 618 O O . ASP A 1 81 ? 1.735 17.620 18.372 1.00 73.38 81 ASP A O 1
ATOM 622 N N . LEU A 1 82 ? -0.181 18.780 18.330 1.00 80.38 82 LEU A N 1
ATOM 623 C CA . LEU A 1 82 ? -0.765 18.018 19.434 1.00 80.38 82 LEU A CA 1
ATOM 624 C C . LEU A 1 82 ? -1.001 16.573 18.984 1.00 80.38 82 LEU A C 1
ATOM 626 O O . LEU A 1 82 ? -1.779 16.308 18.068 1.00 80.38 82 LEU A O 1
ATOM 630 N N . ALA A 1 83 ? -0.318 15.618 19.624 1.00 72.19 83 ALA A N 1
ATOM 631 C CA . ALA A 1 83 ? -0.218 14.229 19.165 1.00 72.19 83 ALA A CA 1
ATOM 632 C C . ALA A 1 83 ? -1.579 13.558 18.898 1.00 72.19 83 ALA A C 1
ATOM 634 O O . ALA A 1 83 ? -1.700 12.779 17.954 1.00 72.19 83 ALA A O 1
ATOM 635 N N . ARG A 1 84 ? -2.602 13.896 19.693 1.00 73.12 84 ARG A N 1
ATOM 636 C CA . ARG A 1 84 ? -3.975 13.375 19.568 1.00 73.12 84 ARG A CA 1
ATOM 637 C C . ARG A 1 84 ? -4.747 13.948 18.376 1.00 73.12 84 ARG A C 1
ATOM 639 O O . ARG A 1 84 ? -5.682 13.313 17.903 1.00 73.12 84 ARG A O 1
ATOM 646 N N . PHE A 1 85 ? -4.331 15.105 17.867 1.00 71.75 85 PHE A N 1
ATOM 647 C CA . PHE A 1 85 ? -4.974 15.816 16.764 1.00 71.75 85 PHE A CA 1
ATOM 648 C C . PHE A 1 85 ? -4.297 15.562 15.409 1.00 71.75 85 PHE A C 1
ATOM 650 O O . PHE A 1 85 ? -4.827 15.986 14.390 1.00 71.75 85 PHE A O 1
ATOM 657 N N . LYS A 1 86 ? -3.170 14.830 15.357 1.00 64.94 86 LYS A N 1
ATOM 658 C CA . LYS A 1 86 ? -2.379 14.568 14.130 1.00 64.94 86 LYS A CA 1
ATOM 659 C C . LYS A 1 86 ? -2.993 13.569 13.133 1.00 64.94 86 LYS A C 1
ATOM 661 O O . LYS A 1 86 ? -2.382 13.314 12.091 1.00 64.94 86 LYS A O 1
ATOM 666 N N . ASP A 1 87 ? -4.131 12.946 13.439 1.00 62.53 87 ASP A N 1
ATOM 667 C CA . ASP A 1 87 ? -4.647 11.820 12.648 1.00 62.53 87 ASP A CA 1
ATOM 668 C C . ASP A 1 87 ? -5.434 12.280 11.397 1.00 62.53 87 ASP A C 1
ATOM 670 O O . ASP A 1 87 ? -6.374 13.065 11.507 1.00 62.53 87 ASP A O 1
ATOM 674 N N . PRO A 1 88 ? -5.134 11.760 10.193 1.00 52.06 88 PRO A N 1
ATOM 675 C CA . PRO A 1 88 ? -5.961 11.946 8.999 1.00 52.06 88 PRO A CA 1
ATOM 676 C C . PRO A 1 88 ? -7.464 11.647 9.177 1.00 52.06 88 PRO A C 1
ATOM 678 O O . PRO A 1 88 ? -8.277 12.269 8.499 1.00 52.06 88 PRO A O 1
ATOM 681 N N . LEU A 1 89 ? -7.880 10.742 10.073 1.00 54.72 89 LEU A N 1
ATOM 682 C CA . LEU A 1 89 ? -9.295 10.446 10.357 1.00 54.72 89 LEU A CA 1
ATOM 683 C C . LEU A 1 89 ? -10.054 11.608 10.964 1.00 54.72 89 LEU A C 1
ATOM 685 O O . LEU A 1 89 ? -11.238 11.777 10.678 1.00 54.72 89 LEU A O 1
ATOM 689 N N . PHE A 1 90 ? -9.373 12.402 11.777 1.00 56.31 90 PHE A N 1
ATOM 690 C CA . PHE A 1 90 ? -9.904 13.652 12.265 1.00 56.31 90 PHE A CA 1
ATOM 691 C C . PHE A 1 90 ? -10.230 14.569 11.089 1.00 56.31 90 PHE A C 1
ATOM 693 O O . PHE A 1 90 ? -11.376 14.963 10.912 1.00 56.31 90 PHE A O 1
ATOM 700 N N . ALA A 1 91 ? -9.261 14.797 10.198 1.00 56.28 91 ALA A N 1
ATOM 701 C CA . ALA A 1 91 ? -9.451 15.600 8.993 1.00 56.28 91 ALA A CA 1
ATOM 702 C C . ALA A 1 91 ? -10.550 15.034 8.068 1.00 56.28 91 ALA A C 1
ATOM 704 O O . ALA A 1 91 ? -11.291 15.789 7.442 1.00 56.28 91 ALA A O 1
ATOM 705 N N . VAL A 1 92 ? -10.709 13.712 8.014 1.00 56.47 92 VAL A N 1
ATOM 706 C CA . VAL A 1 92 ? -11.704 13.020 7.185 1.00 56.47 92 VAL A CA 1
ATOM 707 C C . VAL A 1 92 ? -13.120 13.095 7.779 1.00 56.47 92 VAL A C 1
ATOM 709 O O . VAL A 1 92 ? -14.068 13.370 7.039 1.00 56.47 92 VAL A O 1
ATOM 712 N N . ALA A 1 93 ? -13.276 12.928 9.097 1.00 53.81 93 ALA A N 1
ATOM 713 C CA . ALA A 1 93 ? -14.538 13.159 9.805 1.00 53.81 93 ALA A CA 1
ATOM 714 C C . ALA A 1 93 ? -14.965 14.637 9.710 1.00 53.81 93 ALA A C 1
ATOM 716 O O . ALA A 1 93 ? -16.131 14.937 9.444 1.00 53.81 93 ALA A O 1
ATOM 717 N N . MET A 1 94 ? -13.995 15.550 9.821 1.00 52.47 94 MET A N 1
ATOM 718 C CA . MET A 1 94 ? -14.152 16.991 9.620 1.00 52.47 94 MET A CA 1
ATOM 719 C C . MET A 1 94 ? -14.628 17.334 8.206 1.00 52.47 94 MET A C 1
ATOM 721 O O . MET A 1 94 ? -15.645 18.006 8.031 1.00 52.47 94 MET A O 1
ATOM 725 N N . GLN A 1 95 ? -13.939 16.833 7.180 1.00 56.00 95 GLN A N 1
ATOM 726 C CA . GLN A 1 95 ? -14.258 17.108 5.779 1.00 56.00 95 GLN A CA 1
ATOM 727 C C . GLN A 1 95 ? -15.658 16.605 5.390 1.00 56.00 95 GLN A C 1
ATOM 729 O O . GLN A 1 95 ? -16.368 17.271 4.637 1.00 56.00 95 GLN A O 1
ATOM 734 N N . GLN A 1 96 ? -16.092 15.459 5.915 1.00 55.12 96 GLN A N 1
ATOM 735 C CA . GLN A 1 96 ? -17.417 14.906 5.614 1.00 55.12 96 GLN A CA 1
ATOM 736 C C . GLN A 1 96 ? -18.552 15.606 6.335 1.00 55.12 96 GLN A C 1
ATOM 738 O O . GLN A 1 96 ? -19.599 15.820 5.729 1.00 55.12 96 GLN A O 1
ATOM 743 N N . GLN A 1 97 ? -18.357 16.011 7.587 1.00 50.88 97 GLN A N 1
ATOM 744 C CA . GLN A 1 97 ? -19.342 16.827 8.293 1.00 50.88 97 GLN A CA 1
ATOM 745 C C . GLN A 1 97 ? -19.515 18.193 7.616 1.00 50.88 97 GLN A C 1
ATOM 747 O O . GLN A 1 97 ? -20.644 18.652 7.437 1.00 50.88 97 GLN A O 1
ATOM 752 N N . LEU A 1 98 ? -18.424 18.801 7.138 1.00 53.25 98 LEU A N 1
ATOM 753 C CA . LEU A 1 98 ? -18.471 20.040 6.354 1.00 53.25 98 LEU A CA 1
ATOM 754 C C . LEU A 1 98 ? -19.174 19.845 4.997 1.00 53.25 98 LEU A C 1
ATOM 756 O O . LEU A 1 98 ? -20.053 20.633 4.651 1.00 53.25 98 LEU A O 1
ATOM 760 N N . ALA A 1 99 ? -18.870 18.769 4.262 1.00 55.22 99 ALA A N 1
ATOM 761 C CA . ALA A 1 99 ? -19.530 18.448 2.991 1.00 55.22 99 ALA A CA 1
ATOM 762 C C . ALA A 1 99 ? -21.031 18.138 3.159 1.00 55.22 99 ALA A C 1
ATOM 764 O O . ALA A 1 99 ? -21.848 18.539 2.333 1.00 55.22 99 ALA A O 1
ATOM 765 N N . GLN A 1 100 ? -21.419 17.475 4.252 1.00 51.84 100 GLN A N 1
ATOM 766 C CA . GLN A 1 100 ? -22.820 17.203 4.582 1.00 51.84 100 GLN A CA 1
ATOM 767 C C . GLN A 1 100 ? -23.579 18.465 5.000 1.00 51.84 100 GLN A C 1
ATOM 769 O O . GLN A 1 100 ? -24.752 18.589 4.659 1.00 51.84 100 GLN A O 1
ATOM 774 N N . ARG A 1 101 ? -22.939 19.408 5.703 1.00 48.19 101 ARG A N 1
ATOM 775 C CA . ARG A 1 101 ? -23.521 20.724 6.025 1.00 48.19 101 ARG A CA 1
ATOM 776 C C . ARG A 1 101 ? -23.699 21.583 4.769 1.00 48.19 101 ARG A C 1
ATOM 778 O O . ARG A 1 101 ? -24.758 22.176 4.603 1.00 48.19 101 ARG A O 1
ATOM 785 N N . ALA A 1 102 ? -22.735 21.555 3.847 1.00 51.94 102 ALA A N 1
ATOM 786 C CA . ALA A 1 102 ? -22.844 22.219 2.546 1.00 51.94 102 ALA A CA 1
ATOM 787 C C . ALA A 1 102 ? -23.952 21.609 1.661 1.00 51.94 102 ALA A C 1
ATOM 789 O O . ALA A 1 102 ? -24.733 22.338 1.059 1.00 51.94 102 ALA A O 1
ATOM 790 N N . ALA A 1 103 ? -24.079 20.276 1.633 1.00 51.41 103 ALA A N 1
ATOM 791 C CA . ALA A 1 103 ? -25.120 19.569 0.877 1.00 51.41 103 ALA A CA 1
ATOM 792 C C . ALA A 1 103 ? -26.518 19.643 1.520 1.00 51.41 103 ALA A C 1
ATOM 794 O O . ALA A 1 103 ? -27.521 19.401 0.852 1.00 51.41 103 ALA A O 1
ATOM 795 N N . ARG A 1 104 ? -26.601 19.948 2.822 1.00 46.31 104 ARG A N 1
ATOM 796 C CA . ARG A 1 104 ? -27.867 20.134 3.545 1.00 46.31 104 ARG A CA 1
ATOM 797 C C . ARG A 1 104 ? -28.472 21.520 3.375 1.00 46.31 104 ARG A C 1
ATOM 799 O O . ARG A 1 104 ? -29.575 21.673 3.882 1.00 46.31 104 ARG A O 1
ATOM 806 N N . GLY A 1 105 ? -27.788 22.447 2.686 1.00 48.25 105 GLY A N 1
ATOM 807 C CA . GLY A 1 105 ? -28.265 23.790 2.348 1.00 48.25 105 GLY A CA 1
ATOM 808 C C . GLY A 1 105 ? -29.196 24.337 3.415 1.00 48.25 105 GLY A C 1
ATOM 809 O O . GLY A 1 105 ? -30.408 24.256 3.231 1.00 48.25 105 GLY A O 1
ATOM 810 N N . ASP A 1 106 ? -28.652 24.779 4.555 1.00 48.28 106 ASP A N 1
ATOM 811 C CA . ASP A 1 106 ? -29.496 25.256 5.648 1.00 48.28 106 ASP A CA 1
ATOM 812 C C . ASP A 1 106 ? -30.258 26.506 5.191 1.00 48.28 106 ASP A C 1
ATOM 814 O O . ASP A 1 106 ? -29.751 27.620 5.085 1.00 48.28 106 ASP A O 1
ATOM 818 N N . GLY A 1 107 ? -31.476 26.192 4.787 1.00 42.12 107 GLY A N 1
ATOM 819 C CA . GLY A 1 107 ? -32.428 26.929 3.990 1.00 42.12 107 GLY A CA 1
ATOM 820 C C . GLY A 1 107 ? -33.679 26.054 3.926 1.00 42.12 107 GLY A C 1
ATOM 821 O O . GLY A 1 107 ? -34.174 25.727 2.860 1.00 42.12 107 GLY A O 1
ATOM 822 N N . HIS A 1 108 ? -34.134 25.609 5.102 1.00 42.84 108 HIS A N 1
ATOM 823 C CA . HIS A 1 108 ? -35.519 25.259 5.415 1.00 42.84 108 HIS A CA 1
ATOM 824 C C . HIS A 1 108 ? -36.258 24.308 4.434 1.00 42.84 108 HIS A C 1
ATOM 826 O O . HIS A 1 108 ? -36.911 24.766 3.503 1.00 42.84 108 HIS A O 1
ATOM 832 N N . ARG A 1 109 ? -36.306 22.997 4.745 1.00 44.06 109 ARG A N 1
ATOM 833 C CA . ARG A 1 109 ? -37.540 22.178 4.946 1.00 44.06 109 ARG A CA 1
ATOM 834 C C . ARG A 1 109 ? -37.348 20.670 4.708 1.00 44.06 109 ARG A C 1
ATOM 836 O O . ARG A 1 109 ? -36.755 20.228 3.735 1.00 44.06 109 ARG A O 1
ATOM 843 N N . THR A 1 110 ? -37.974 19.919 5.622 1.00 47.81 110 THR A N 1
ATOM 844 C CA . THR A 1 110 ? -38.505 18.543 5.517 1.00 47.81 110 THR A CA 1
ATOM 845 C C . THR A 1 110 ? -37.581 17.457 4.965 1.00 47.81 110 THR A C 1
ATOM 847 O O . THR A 1 110 ? -37.545 17.206 3.765 1.00 47.81 110 THR A O 1
ATOM 850 N N . ARG A 1 111 ? -36.942 16.700 5.868 1.00 44.28 111 ARG A N 1
ATOM 851 C CA . ARG A 1 111 ? -36.326 15.409 5.539 1.00 44.28 111 ARG A CA 1
ATOM 852 C C . ARG A 1 111 ? -37.093 14.276 6.218 1.00 44.28 111 ARG A C 1
ATOM 854 O O . ARG A 1 111 ? -37.370 14.330 7.415 1.00 44.28 111 ARG A O 1
ATOM 861 N N . SER A 1 112 ? -37.479 13.293 5.415 1.00 39.66 112 SER A N 1
ATOM 862 C CA . SER A 1 112 ? -38.236 12.108 5.802 1.00 39.66 112 SER A CA 1
ATOM 863 C C . SER A 1 112 ? -37.506 11.284 6.862 1.00 39.66 112 SER A C 1
ATOM 865 O O . SER A 1 112 ? -36.303 11.041 6.798 1.00 39.66 112 SER A O 1
ATOM 867 N N . LYS A 1 113 ? -38.291 10.854 7.845 1.00 42.69 113 LYS A N 1
ATOM 868 C CA . LYS A 1 113 ? -37.942 9.975 8.958 1.00 42.69 113 LYS A CA 1
ATOM 869 C C . LYS A 1 113 ? -37.469 8.622 8.400 1.00 42.69 113 LYS A C 1
ATOM 871 O O . LYS A 1 113 ? -38.275 7.934 7.784 1.00 42.69 113 LYS A O 1
ATOM 876 N N . GLY A 1 114 ? -36.207 8.235 8.599 1.00 41.81 114 GLY A N 1
ATOM 877 C CA . GLY A 1 114 ? -35.805 6.842 8.358 1.00 41.81 114 GLY A CA 1
ATOM 878 C C . GLY A 1 114 ? -34.314 6.559 8.235 1.00 41.81 114 GLY A C 1
ATOM 879 O O . GLY A 1 114 ? -33.822 5.681 8.927 1.00 41.81 114 GLY A O 1
ATOM 880 N N . GLU A 1 115 ? -33.578 7.294 7.403 1.00 43.94 115 GLU A N 1
ATOM 881 C CA . GLU A 1 115 ? -32.212 6.888 7.045 1.00 43.94 115 GLU A CA 1
ATOM 882 C C . GLU A 1 115 ? -31.191 7.917 7.543 1.00 43.94 115 GLU A C 1
ATOM 884 O O . GLU A 1 115 ? -30.860 8.906 6.884 1.00 43.94 115 GLU A O 1
ATOM 889 N N . GLN A 1 116 ? -30.730 7.715 8.779 1.00 47.88 116 GLN A N 1
ATOM 890 C CA . GLN A 1 116 ? -29.563 8.419 9.299 1.00 47.88 116 GLN A CA 1
ATOM 891 C C . GLN A 1 116 ? -28.334 7.902 8.544 1.00 47.88 116 GLN A C 1
ATOM 893 O O . GLN A 1 116 ? -27.774 6.871 8.895 1.00 47.88 116 GLN A O 1
ATOM 898 N N . GLN A 1 117 ? -27.926 8.598 7.482 1.00 47.41 117 GLN A N 1
ATOM 899 C CA . GLN A 1 117 ? -26.635 8.339 6.845 1.00 47.41 117 GLN A CA 1
ATOM 900 C C . GLN A 1 117 ? -25.537 8.565 7.891 1.00 47.41 117 GLN A C 1
ATOM 902 O O . GLN A 1 117 ? -25.346 9.695 8.353 1.00 47.41 117 GLN A O 1
ATOM 907 N N . THR A 1 118 ? -24.850 7.496 8.296 1.00 52.78 118 THR A N 1
ATOM 908 C CA . THR A 1 118 ? -23.671 7.600 9.155 1.00 52.78 118 THR A CA 1
ATOM 909 C C . THR A 1 118 ? -22.608 8.420 8.417 1.00 52.78 118 THR A C 1
ATOM 911 O O . THR A 1 118 ? -22.451 8.287 7.201 1.00 52.78 118 THR A O 1
ATOM 914 N N . PRO A 1 119 ? -21.883 9.321 9.102 1.00 60.03 119 PRO A N 1
ATOM 915 C CA . PRO A 1 119 ? -20.866 10.136 8.445 1.00 60.03 119 PRO A CA 1
ATOM 916 C C . PRO A 1 119 ? -19.727 9.282 7.887 1.00 60.03 119 PRO A C 1
ATOM 918 O O . PRO A 1 119 ? -19.176 9.607 6.843 1.00 60.03 119 PRO A O 1
ATOM 921 N N . VAL A 1 120 ? -19.433 8.157 8.537 1.00 68.12 120 VAL A N 1
ATOM 922 C CA . VAL A 1 120 ? -18.392 7.215 8.138 1.00 68.12 120 VAL A CA 1
ATOM 923 C C . VAL A 1 120 ? -18.950 6.210 7.129 1.00 68.12 120 VAL A C 1
ATOM 925 O O . VAL A 1 120 ? -19.832 5.416 7.445 1.00 68.12 120 VAL A O 1
ATOM 928 N N . THR A 1 121 ? -18.391 6.218 5.919 1.00 75.75 121 THR A N 1
ATOM 929 C CA . THR A 1 121 ? -18.652 5.211 4.878 1.00 75.75 121 THR A CA 1
ATOM 930 C C . THR A 1 121 ? -17.525 4.183 4.805 1.00 75.75 121 THR A C 1
ATOM 932 O O . THR A 1 121 ? -16.380 4.442 5.182 1.00 75.75 121 THR A O 1
ATOM 935 N N . GLU A 1 122 ? -17.817 3.017 4.239 1.00 80.00 122 GLU A N 1
ATOM 936 C CA . GLU A 1 122 ? -16.824 1.967 4.001 1.00 80.00 122 GLU A CA 1
ATOM 937 C C . GLU A 1 122 ? -15.608 2.461 3.193 1.00 80.00 122 GLU A C 1
ATOM 939 O O . GLU A 1 122 ? -14.468 2.111 3.504 1.00 80.00 122 GLU A O 1
ATOM 944 N N . ALA A 1 123 ? -15.821 3.323 2.193 1.00 78.38 123 ALA A N 1
ATOM 945 C CA . ALA A 1 123 ? -14.741 3.853 1.358 1.00 78.38 123 ALA A CA 1
ATOM 946 C C . ALA A 1 123 ? -13.692 4.623 2.180 1.00 78.38 123 ALA A C 1
ATOM 948 O O . ALA A 1 123 ? -12.498 4.591 1.879 1.00 78.38 123 ALA A O 1
ATOM 949 N N . ILE A 1 124 ? -14.135 5.299 3.236 1.00 76.44 124 ILE A N 1
ATOM 950 C CA . ILE A 1 124 ? -13.277 6.055 4.147 1.00 76.44 124 ILE A CA 1
ATOM 951 C C . ILE A 1 124 ? -12.483 5.123 5.044 1.00 76.44 124 ILE A C 1
ATOM 953 O O . ILE A 1 124 ? -11.273 5.291 5.172 1.00 76.44 124 ILE A O 1
ATOM 957 N N . LEU A 1 125 ? -13.148 4.122 5.619 1.00 79.50 125 LEU A N 1
ATOM 958 C CA . LEU A 1 125 ? -12.496 3.129 6.469 1.00 79.50 125 LEU A CA 1
ATOM 959 C C . LEU A 1 125 ? -11.422 2.362 5.696 1.00 79.50 125 LEU A C 1
ATOM 961 O O . LEU A 1 125 ? -10.326 2.147 6.211 1.00 79.50 125 LEU A O 1
ATOM 965 N N . ARG A 1 126 ? -11.687 2.037 4.424 1.00 83.19 126 ARG A N 1
ATOM 966 C CA . ARG A 1 126 ? -10.696 1.437 3.522 1.00 83.19 126 ARG A CA 1
ATOM 967 C C . ARG A 1 126 ? -9.497 2.358 3.304 1.00 83.19 126 ARG A C 1
ATOM 969 O O . ARG A 1 126 ? -8.368 1.916 3.506 1.00 83.19 126 ARG A O 1
ATOM 976 N N . LYS A 1 127 ? -9.717 3.639 2.980 1.00 78.56 127 LYS A N 1
ATOM 977 C CA . LYS A 1 127 ? -8.628 4.627 2.839 1.00 78.56 127 LYS A CA 1
ATOM 978 C C . LYS A 1 127 ? -7.804 4.766 4.117 1.00 78.56 127 LYS A C 1
ATOM 980 O O . LYS A 1 127 ? -6.582 4.730 4.046 1.00 78.56 127 LYS A O 1
ATOM 985 N N . TYR A 1 128 ? -8.459 4.866 5.269 1.00 77.56 128 TYR A N 1
ATOM 986 C CA . TYR A 1 128 ? -7.777 4.964 6.556 1.00 77.56 128 TYR A CA 1
ATOM 987 C C . TYR A 1 128 ? -6.961 3.712 6.875 1.00 77.56 128 TYR A C 1
ATOM 989 O O . TYR A 1 128 ? -5.785 3.817 7.196 1.00 77.56 128 TYR A O 1
ATOM 997 N N . SER A 1 129 ? -7.543 2.519 6.726 1.00 80.00 129 SER A N 1
ATOM 998 C CA . SER A 1 129 ? -6.828 1.262 6.976 1.00 80.00 129 SER A CA 1
ATOM 999 C C . SER A 1 129 ? -5.586 1.097 6.089 1.00 80.00 129 SER A C 1
ATOM 1001 O O . SER A 1 129 ? -4.619 0.445 6.488 1.00 80.00 129 SER A O 1
ATOM 1003 N N . ALA A 1 130 ? -5.585 1.722 4.907 1.00 78.38 130 ALA A N 1
ATOM 1004 C CA . ALA A 1 130 ? -4.445 1.752 4.004 1.00 78.38 130 ALA A CA 1
ATOM 1005 C C . ALA A 1 130 ? -3.345 2.740 4.433 1.00 78.38 130 ALA A C 1
ATOM 1007 O O . ALA A 1 130 ? -2.236 2.656 3.911 1.00 78.38 130 ALA A O 1
ATOM 1008 N N . ASP A 1 131 ? -3.592 3.650 5.375 1.00 75.38 131 ASP A N 1
ATOM 1009 C CA . ASP A 1 131 ? -2.557 4.523 5.926 1.00 75.38 131 ASP A CA 1
ATOM 1010 C C . ASP A 1 131 ? -1.731 3.772 6.983 1.00 75.38 131 ASP A C 1
ATOM 1012 O O . ASP A 1 131 ? -2.260 3.211 7.948 1.00 75.38 131 ASP A O 1
ATOM 1016 N N . ARG A 1 132 ? -0.404 3.785 6.834 1.00 70.19 132 ARG A N 1
ATOM 1017 C CA . ARG A 1 132 ? 0.548 3.203 7.796 1.00 70.19 132 ARG A CA 1
ATOM 1018 C C . ARG A 1 132 ? 0.436 3.790 9.208 1.00 70.19 132 ARG A C 1
ATOM 1020 O O . ARG A 1 132 ? 0.878 3.162 10.166 1.00 70.19 132 ARG A O 1
ATOM 1027 N N . ARG A 1 133 ? -0.128 4.993 9.342 1.00 70.00 133 ARG A N 1
ATOM 1028 C CA . ARG A 1 133 ? -0.367 5.679 10.617 1.00 70.00 133 ARG A CA 1
ATOM 1029 C C . ARG A 1 133 ? -1.611 5.170 11.339 1.00 70.00 133 ARG A C 1
ATOM 1031 O O . ARG A 1 133 ? -1.738 5.451 12.523 1.00 70.00 133 ARG A O 1
ATOM 1038 N N . ALA A 1 134 ? -2.493 4.421 10.674 1.00 73.44 134 ALA A N 1
ATOM 1039 C CA . ALA A 1 134 ? -3.689 3.882 11.309 1.00 73.44 134 ALA A CA 1
ATOM 1040 C C . ALA A 1 134 ? -3.328 2.893 12.423 1.00 73.44 134 ALA A C 1
ATOM 1042 O O . ALA A 1 134 ? -2.595 1.925 12.189 1.00 73.44 134 ALA A O 1
ATOM 1043 N N . ARG A 1 135 ? -3.873 3.110 13.622 1.00 69.75 135 ARG A N 1
ATOM 1044 C CA . ARG A 1 135 ? -3.606 2.307 14.826 1.00 69.75 135 ARG A CA 1
ATOM 1045 C C . ARG A 1 135 ? -4.894 1.725 15.404 1.00 69.75 135 ARG A C 1
ATOM 1047 O O . ARG A 1 135 ? -5.971 2.291 15.223 1.00 69.75 135 ARG A O 1
ATOM 1054 N N . GLN A 1 136 ? -4.764 0.599 16.111 1.00 72.94 136 GLN A N 1
ATOM 1055 C CA . GLN A 1 136 ? -5.875 -0.066 16.806 1.00 72.94 136 GLN A CA 1
ATOM 1056 C C . GLN A 1 136 ? -6.517 0.828 17.874 1.00 72.94 136 GLN A C 1
ATOM 1058 O O . GLN A 1 136 ? -7.718 0.737 18.101 1.00 72.94 136 GLN A O 1
ATOM 1063 N N . GLU A 1 137 ? -5.736 1.701 18.514 1.00 68.81 137 GLU A N 1
ATOM 1064 C CA . GLU A 1 137 ? -6.204 2.570 19.603 1.00 68.81 137 GLU A CA 1
ATOM 1065 C C . GLU A 1 137 ? -7.381 3.484 19.197 1.00 68.81 137 GLU A C 1
ATOM 1067 O O . GLU A 1 137 ? -8.143 3.925 20.049 1.00 68.81 137 GLU A O 1
ATOM 1072 N N . HIS A 1 138 ? -7.601 3.688 17.893 1.00 66.69 138 HIS A N 1
ATOM 1073 C CA . HIS A 1 138 ? -8.682 4.523 17.354 1.00 66.69 138 HIS A CA 1
ATOM 1074 C C . HIS A 1 138 ? -9.988 3.751 17.063 1.00 66.69 138 HIS A C 1
ATOM 1076 O O . HIS A 1 138 ? -10.997 4.344 16.680 1.00 66.69 138 HIS A O 1
ATOM 1082 N N . PHE A 1 139 ? -9.995 2.424 17.209 1.00 70.88 139 PHE A N 1
ATOM 1083 C CA . PHE A 1 139 ? -11.090 1.558 16.754 1.00 70.88 139 PHE A CA 1
ATOM 1084 C C . PHE A 1 139 ? -12.357 1.650 17.622 1.00 70.88 139 PHE A C 1
ATOM 1086 O O . PHE A 1 139 ? -13.438 1.779 17.043 1.00 70.88 139 PHE A O 1
ATOM 1093 N N . PRO A 1 140 ? -12.265 1.699 18.970 1.00 68.94 140 PRO A N 1
ATOM 1094 C CA . PRO A 1 140 ? -13.446 1.835 19.834 1.00 68.94 140 PRO A CA 1
ATOM 1095 C C . PRO A 1 140 ? -14.259 3.118 19.593 1.00 68.94 140 PRO A C 1
ATOM 1097 O O . PRO A 1 140 ? -15.450 3.194 19.895 1.00 68.94 140 PRO A O 1
ATOM 1100 N N . TRP A 1 141 ? -13.629 4.169 19.065 1.00 64.69 141 TRP A N 1
ATOM 1101 C CA . TRP A 1 141 ? -14.343 5.380 18.664 1.00 64.69 141 TRP A CA 1
ATOM 1102 C C . TRP A 1 141 ? -15.074 5.206 17.325 1.00 64.69 141 TRP A C 1
ATOM 1104 O O . TRP A 1 141 ? -16.242 5.581 17.221 1.00 64.69 141 TRP A O 1
ATOM 1114 N N . LEU A 1 142 ? -14.433 4.590 16.323 1.00 67.31 142 LEU A N 1
ATOM 1115 C CA . LEU A 1 142 ? -15.066 4.310 15.025 1.00 67.31 142 LEU A CA 1
ATOM 1116 C C . LEU A 1 142 ? -16.333 3.458 15.179 1.00 67.31 142 LEU A C 1
ATOM 1118 O O . LEU A 1 142 ? -17.332 3.724 14.514 1.00 67.31 142 LEU A O 1
ATOM 1122 N N . GLU A 1 143 ? -16.305 2.486 16.092 1.00 68.31 143 GLU A N 1
ATOM 1123 C CA . GLU A 1 143 ? -17.462 1.658 16.441 1.00 68.31 143 GLU A CA 1
ATOM 1124 C C . GLU A 1 143 ? -18.632 2.484 16.997 1.00 68.31 143 GLU A C 1
ATOM 1126 O O . GLU A 1 143 ? -19.775 2.277 16.599 1.00 68.31 143 GLU A O 1
ATOM 1131 N N . ARG A 1 144 ? -18.366 3.492 17.839 1.00 65.62 144 ARG A N 1
ATOM 1132 C CA . ARG A 1 144 ? -19.415 4.388 18.362 1.00 65.62 144 ARG A CA 1
ATOM 1133 C C . ARG A 1 144 ? -20.036 5.283 17.293 1.00 65.62 144 ARG A C 1
ATOM 1135 O O . ARG A 1 144 ? -21.240 5.521 17.326 1.00 65.62 144 ARG A O 1
ATOM 1142 N N . VAL A 1 145 ? -19.232 5.803 16.364 1.00 59.34 145 VAL A N 1
ATOM 1143 C CA . VAL A 1 145 ? -19.706 6.727 15.314 1.00 59.34 145 VAL A CA 1
ATOM 1144 C C . VAL A 1 145 ? -20.440 5.991 14.192 1.00 59.34 145 VAL A C 1
ATOM 1146 O O . VAL A 1 145 ? -21.301 6.569 13.524 1.00 59.34 145 VAL A O 1
ATOM 1149 N N . SER A 1 146 ? -20.115 4.718 13.978 1.00 66.88 146 SER A N 1
ATOM 1150 C CA . SER A 1 146 ? -20.764 3.884 12.975 1.00 66.88 146 SER A CA 1
ATOM 1151 C C . SER A 1 146 ? -20.849 2.425 13.441 1.00 66.88 146 SER A C 1
ATOM 1153 O O . SER A 1 146 ? -20.076 1.587 12.977 1.00 66.88 146 SER A O 1
ATOM 1155 N N . PRO A 1 147 ? -21.835 2.080 14.291 1.00 66.44 147 PRO A N 1
ATOM 1156 C CA . PRO A 1 147 ? -21.997 0.710 14.792 1.00 66.44 147 PRO A CA 1
ATOM 1157 C C . PRO A 1 147 ? -22.226 -0.324 13.680 1.00 66.44 147 PRO A C 1
ATOM 1159 O O . PRO A 1 147 ? -21.874 -1.488 13.816 1.00 66.44 147 PRO A O 1
ATOM 1162 N N . ALA A 1 148 ? -22.793 0.104 12.546 1.00 69.00 148 ALA A N 1
ATOM 1163 C CA . ALA A 1 148 ? -23.032 -0.752 11.385 1.00 69.00 148 ALA A CA 1
ATOM 1164 C C . ALA A 1 148 ? -21.780 -1.000 10.520 1.00 69.00 148 ALA A C 1
ATOM 1166 O O . ALA A 1 148 ? -21.772 -1.935 9.724 1.00 69.00 148 ALA A O 1
ATOM 1167 N N . LEU A 1 149 ? -20.748 -0.156 10.637 1.00 71.50 149 LEU A N 1
ATOM 1168 C CA . LEU A 1 149 ? -19.495 -0.253 9.883 1.00 71.50 149 LEU A CA 1
ATOM 1169 C C . LEU A 1 149 ? -18.337 0.132 10.797 1.00 71.50 149 LEU A C 1
ATOM 1171 O O . LEU A 1 149 ? -18.019 1.316 10.927 1.00 71.50 149 LEU A O 1
ATOM 1175 N N . CYS A 1 150 ? -17.693 -0.864 11.394 1.00 76.56 150 CYS A N 1
ATOM 1176 C CA . CYS A 1 150 ? -16.542 -0.654 12.260 1.00 76.56 150 CYS A CA 1
ATOM 1177 C C . CYS A 1 150 ? -15.291 -1.330 11.693 1.00 76.56 150 CYS A C 1
ATOM 1179 O O . CYS A 1 150 ? -15.343 -2.176 10.795 1.00 76.56 150 CYS A O 1
ATOM 1181 N N . LEU A 1 151 ? -14.132 -0.902 12.186 1.00 80.44 151 LEU A N 1
ATOM 1182 C CA . LEU A 1 151 ? -12.886 -1.616 11.963 1.00 80.44 151 LEU A CA 1
ATOM 1183 C C . LEU A 1 151 ? -12.592 -2.437 13.213 1.00 80.44 151 LEU A C 1
ATOM 1185 O O . LEU A 1 151 ? -12.678 -1.929 14.325 1.00 80.44 151 LEU A O 1
ATOM 1189 N N . SER A 1 152 ? -12.200 -3.689 13.021 1.00 84.06 152 SER A N 1
ATOM 1190 C CA . SER A 1 152 ? -11.710 -4.561 14.090 1.00 84.06 152 SER A CA 1
ATOM 1191 C C . SER A 1 152 ? -10.254 -4.912 13.832 1.00 84.06 152 SER A C 1
ATOM 1193 O O . SER A 1 152 ? -9.885 -5.151 12.674 1.00 84.06 152 SER A O 1
ATOM 1195 N N . THR A 1 153 ? -9.442 -4.993 14.883 1.00 85.81 153 THR A N 1
ATOM 1196 C CA . THR A 1 153 ? -8.133 -5.639 14.793 1.00 85.81 153 THR A CA 1
ATOM 1197 C C . THR A 1 153 ? -8.115 -6.950 15.558 1.00 85.81 153 THR A C 1
ATOM 1199 O O . THR A 1 153 ? -8.938 -7.208 16.434 1.00 85.81 153 THR A O 1
ATOM 1202 N N . GLY A 1 154 ? -7.139 -7.783 15.235 1.00 86.69 154 GLY A N 1
ATOM 1203 C CA . GLY A 1 154 ? -6.803 -8.936 16.045 1.00 86.69 154 GLY A CA 1
ATOM 1204 C C . GLY A 1 154 ? -5.386 -9.391 15.766 1.00 86.69 154 GLY A C 1
ATOM 1205 O O . GLY A 1 154 ? -4.720 -8.905 14.849 1.00 86.69 154 GLY A O 1
ATOM 1206 N N . ILE A 1 155 ? -4.928 -10.346 16.566 1.00 88.81 155 ILE A N 1
ATOM 1207 C CA . ILE A 1 155 ? -3.655 -11.022 16.347 1.00 88.81 155 ILE A CA 1
ATOM 1208 C C . ILE A 1 155 ? -3.957 -12.476 16.017 1.00 88.81 155 ILE A C 1
ATOM 1210 O O . ILE A 1 155 ? -4.752 -13.120 16.698 1.00 88.81 155 ILE A O 1
ATOM 1214 N N . ARG A 1 156 ? -3.303 -13.009 14.987 1.00 90.81 156 ARG A N 1
ATOM 1215 C CA . ARG A 1 156 ? -3.351 -14.434 14.653 1.00 90.81 156 ARG A CA 1
ATOM 1216 C C . ARG A 1 156 ? -1.957 -15.038 14.554 1.00 90.81 156 ARG A C 1
ATOM 1218 O O . ARG A 1 156 ? -0.977 -14.336 14.302 1.00 90.81 156 ARG A O 1
ATOM 1225 N N . GLY A 1 157 ? -1.899 -16.357 14.719 1.00 88.19 157 GLY A N 1
ATOM 1226 C CA . GLY A 1 157 ? -0.675 -17.150 14.628 1.00 88.19 157 GLY A CA 1
ATOM 1227 C C . GLY A 1 157 ? 0.157 -17.178 15.914 1.00 88.19 157 GLY A C 1
ATOM 1228 O O . GLY A 1 157 ? -0.193 -16.568 16.923 1.00 88.19 157 GLY A O 1
ATOM 1229 N N . LEU A 1 158 ? 1.258 -17.931 15.879 1.00 82.44 158 LEU A N 1
ATOM 1230 C CA . LEU A 1 158 ? 2.120 -18.218 17.031 1.00 82.44 158 LEU A CA 1
ATOM 1231 C C . LEU A 1 158 ? 3.597 -17.981 16.686 1.00 82.44 158 LEU A C 1
ATOM 1233 O O . LEU A 1 158 ? 4.014 -18.140 15.537 1.00 82.44 158 LEU A O 1
ATOM 1237 N N . GLY A 1 159 ? 4.389 -17.611 17.698 1.00 82.81 159 GLY A N 1
ATOM 1238 C CA . GLY A 1 159 ? 5.838 -17.424 17.579 1.00 82.81 159 GLY A CA 1
ATOM 1239 C C . GLY A 1 159 ? 6.241 -16.438 16.476 1.00 82.81 159 GLY A C 1
ATOM 1240 O O . GLY A 1 159 ? 5.807 -15.287 16.467 1.00 82.81 159 GLY A O 1
ATOM 1241 N N . SER A 1 160 ? 7.061 -16.905 15.534 1.00 77.81 160 SER A N 1
ATOM 1242 C CA . SER A 1 160 ? 7.558 -16.152 14.370 1.00 77.81 160 SER A CA 1
ATOM 1243 C C . SER A 1 160 ? 6.486 -15.828 13.319 1.00 77.81 160 SER A C 1
ATOM 1245 O O . SER A 1 160 ? 6.673 -14.964 12.468 1.00 77.81 160 SER A O 1
ATOM 1247 N N . ARG A 1 161 ? 5.324 -16.485 13.372 1.00 84.50 161 ARG A N 1
ATOM 1248 C CA . ARG A 1 161 ? 4.210 -16.279 12.433 1.00 84.50 161 ARG A CA 1
ATOM 1249 C C . ARG A 1 161 ? 3.067 -15.500 13.077 1.00 84.50 161 ARG A C 1
ATOM 1251 O O . ARG A 1 161 ? 1.905 -15.830 12.866 1.00 84.50 161 ARG A O 1
ATOM 1258 N N . ARG A 1 162 ? 3.391 -14.506 13.907 1.00 91.38 162 ARG A N 1
ATOM 1259 C CA . ARG A 1 162 ? 2.391 -13.610 14.497 1.00 91.38 162 ARG A CA 1
ATOM 1260 C C . ARG A 1 162 ? 2.091 -12.444 13.567 1.00 91.38 162 ARG A C 1
ATOM 1262 O O . ARG A 1 162 ? 2.996 -11.710 13.162 1.00 91.38 162 ARG A O 1
ATOM 1269 N N . PHE A 1 163 ? 0.807 -12.253 13.306 1.00 91.44 163 PHE A N 1
ATOM 1270 C CA . PHE A 1 163 ? 0.304 -11.195 12.447 1.00 91.44 163 PHE A CA 1
ATOM 1271 C C . PHE A 1 163 ? -0.765 -10.394 13.171 1.00 91.44 163 PHE A C 1
ATOM 1273 O O . PHE A 1 163 ? -1.671 -10.970 13.769 1.00 91.44 163 PHE A O 1
ATOM 1280 N N . GLU A 1 164 ? -0.658 -9.077 13.094 1.00 91.44 164 GLU A N 1
ATOM 1281 C CA . GLU A 1 164 ? -1.749 -8.158 13.396 1.00 91.44 164 GLU A CA 1
ATOM 1282 C C . GLU A 1 164 ? -2.583 -7.993 12.123 1.00 91.44 164 GLU A C 1
ATOM 1284 O O . GLU A 1 164 ? -2.023 -7.888 11.033 1.00 91.44 164 GLU A O 1
ATOM 1289 N N . PHE A 1 165 ? -3.906 -8.005 12.223 1.00 91.38 165 PHE A N 1
ATOM 1290 C CA . PHE A 1 165 ? -4.786 -7.824 11.071 1.00 91.38 165 PHE A CA 1
ATOM 1291 C C . PHE A 1 165 ? -5.844 -6.763 11.341 1.00 91.38 165 PHE A C 1
ATOM 1293 O O . PHE A 1 165 ? -6.219 -6.528 12.484 1.00 91.38 165 PHE A O 1
ATOM 1300 N N . TRP A 1 166 ? -6.341 -6.159 10.264 1.00 91.69 166 TRP A N 1
ATOM 1301 C CA . TRP A 1 166 ? -7.393 -5.152 10.254 1.00 91.69 166 TRP A CA 1
ATOM 1302 C C . TRP A 1 166 ? -8.502 -5.633 9.329 1.00 91.69 166 TRP A C 1
ATOM 1304 O O . TRP A 1 166 ? -8.247 -5.943 8.161 1.00 91.69 166 TRP A O 1
ATOM 1314 N N . ARG A 1 167 ? -9.728 -5.678 9.841 1.00 90.81 167 ARG A N 1
ATOM 1315 C CA . ARG A 1 167 ? -10.925 -6.066 9.092 1.00 90.81 167 ARG A CA 1
ATOM 1316 C C . ARG A 1 167 ? -11.978 -4.982 9.173 1.00 90.81 167 ARG A C 1
ATOM 1318 O O . ARG A 1 167 ? -12.132 -4.353 10.217 1.00 90.81 167 ARG A O 1
ATOM 1325 N N . LEU A 1 168 ? -12.703 -4.809 8.079 1.00 89.12 168 LEU A N 1
ATOM 1326 C CA . LEU A 1 168 ? -13.995 -4.147 8.092 1.00 89.12 168 LEU A CA 1
ATOM 1327 C C . LEU A 1 168 ? -15.025 -5.117 8.667 1.00 89.12 168 LEU A C 1
ATOM 1329 O O . LEU A 1 168 ? -15.018 -6.278 8.282 1.00 89.12 168 LEU A O 1
ATOM 1333 N N . GLN A 1 169 ? -15.903 -4.655 9.541 1.00 85.62 169 GLN A N 1
ATOM 1334 C CA . GLN A 1 169 ? -17.022 -5.425 10.082 1.00 85.62 169 GLN A CA 1
ATOM 1335 C C . GLN A 1 169 ? -18.337 -4.782 9.637 1.00 85.62 169 GLN A C 1
ATOM 1337 O O . GLN A 1 169 ? -18.412 -3.556 9.495 1.00 85.62 169 GLN A O 1
ATOM 1342 N N . ARG A 1 170 ? -19.367 -5.605 9.426 1.00 80.69 170 ARG A N 1
ATOM 1343 C CA . ARG A 1 170 ? -20.756 -5.152 9.266 1.00 80.69 170 ARG A CA 1
ATOM 1344 C C . ARG A 1 170 ? -21.608 -5.828 10.329 1.00 80.69 170 ARG A C 1
ATOM 1346 O O . ARG A 1 170 ? -21.969 -6.991 10.175 1.00 80.69 170 ARG A O 1
ATOM 1353 N N . GLY A 1 171 ? -21.914 -5.100 11.400 1.00 76.25 171 GLY A N 1
ATOM 1354 C CA . GLY A 1 171 ? -22.505 -5.705 12.594 1.00 76.25 171 GLY A CA 1
ATOM 1355 C C . GLY A 1 171 ? -21.588 -6.795 13.158 1.00 76.25 171 GLY A C 1
ATOM 1356 O O . GLY A 1 171 ? -20.387 -6.571 13.284 1.00 76.25 171 GLY A O 1
ATOM 1357 N N . ASP A 1 172 ? -22.153 -7.971 13.433 1.00 73.56 172 ASP A N 1
ATOM 1358 C CA . ASP A 1 172 ? -21.437 -9.104 14.038 1.00 73.56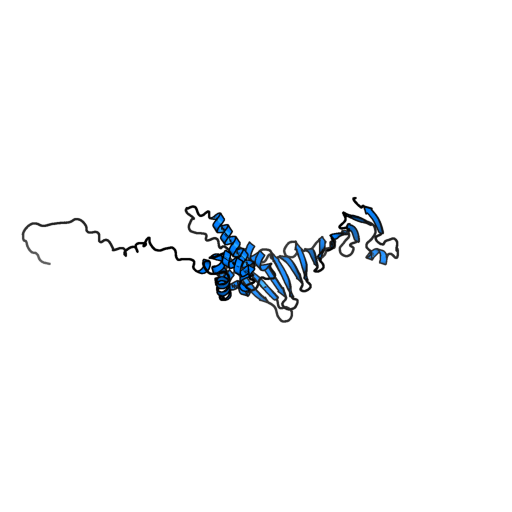 172 ASP A CA 1
ATOM 1359 C C . ASP A 1 172 ? -20.741 -10.026 13.014 1.00 73.56 172 ASP A C 1
ATOM 1361 O O . ASP A 1 172 ? -20.030 -10.960 13.396 1.00 73.56 172 ASP A O 1
ATOM 1365 N N . GLU A 1 173 ? -20.941 -9.806 11.709 1.00 78.12 173 GLU A N 1
ATOM 1366 C CA . GLU A 1 173 ? -20.364 -10.667 10.675 1.00 78.12 173 GLU A CA 1
ATOM 1367 C C . GLU A 1 173 ? -18.917 -10.274 10.332 1.00 78.12 173 GLU A C 1
ATOM 1369 O O . GLU A 1 173 ? -18.663 -9.110 9.989 1.00 78.12 173 GLU A O 1
ATOM 1374 N N . PRO A 1 174 ? -17.971 -11.243 10.322 1.00 80.25 174 PRO A N 1
ATOM 1375 C CA . PRO A 1 174 ? -16.582 -10.992 9.968 1.00 80.25 174 PRO A CA 1
ATOM 1376 C C . PRO A 1 174 ? -16.482 -10.506 8.525 1.00 80.25 174 PRO A C 1
ATOM 1378 O O . PRO A 1 174 ? -16.607 -11.280 7.577 1.00 80.25 174 PRO A O 1
ATOM 1381 N N . GLY A 1 175 ? -16.219 -9.215 8.357 1.00 87.69 175 GLY A N 1
ATOM 1382 C CA . GLY A 1 175 ? -16.112 -8.622 7.032 1.00 87.69 175 GLY A CA 1
ATOM 1383 C C . GLY A 1 175 ? -14.697 -8.670 6.441 1.00 87.69 175 GLY A C 1
ATOM 1384 O O . GLY A 1 175 ? -13.817 -9.448 6.844 1.00 87.69 175 GLY A O 1
ATOM 1385 N N . ALA A 1 176 ? -14.498 -7.829 5.424 1.00 92.12 176 ALA A N 1
ATOM 1386 C CA . ALA A 1 176 ? -13.342 -7.877 4.538 1.00 92.12 176 ALA A CA 1
ATOM 1387 C C . ALA A 1 176 ? -12.017 -7.610 5.265 1.00 92.12 176 ALA A C 1
ATOM 1389 O O . ALA A 1 176 ? -11.872 -6.616 5.983 1.00 92.12 176 ALA A O 1
ATOM 1390 N N . LEU A 1 177 ? -11.016 -8.461 5.023 1.00 93.06 177 LEU A N 1
ATOM 1391 C CA . LEU A 1 177 ? -9.629 -8.174 5.394 1.00 93.06 177 LEU A CA 1
ATOM 1392 C C . LEU A 1 177 ? -9.124 -6.958 4.609 1.00 93.06 177 LEU A C 1
ATOM 1394 O O . LEU A 1 177 ? -9.230 -6.911 3.387 1.00 93.06 177 LEU A O 1
ATOM 1398 N N . LEU A 1 178 ? -8.572 -5.975 5.319 1.00 92.88 178 LEU A N 1
ATOM 1399 C CA . LEU A 1 178 ? -8.069 -4.734 4.723 1.00 92.88 178 LEU A CA 1
ATOM 1400 C C . LEU A 1 178 ? -6.552 -4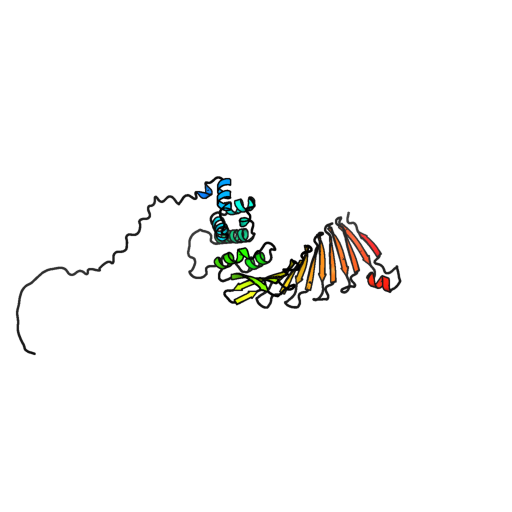.639 4.802 1.00 92.88 178 LEU A C 1
ATOM 1402 O O . LEU A 1 178 ? -5.895 -4.190 3.863 1.00 92.88 178 LEU A O 1
ATOM 1406 N N . ARG A 1 179 ? -5.990 -5.056 5.937 1.00 93.56 179 ARG A N 1
ATOM 1407 C CA . ARG A 1 179 ? -4.556 -4.992 6.191 1.00 93.56 179 ARG A CA 1
ATOM 1408 C C . ARG A 1 179 ? -4.114 -6.164 7.045 1.00 93.56 179 ARG A C 1
ATOM 1410 O O . ARG A 1 179 ? -4.855 -6.624 7.911 1.00 93.56 179 ARG A O 1
ATOM 1417 N N . GLU A 1 180 ? -2.885 -6.599 6.844 1.00 92.94 180 GLU A N 1
ATOM 1418 C CA . GLU A 1 180 ? -2.180 -7.509 7.734 1.00 92.94 180 GLU A CA 1
ATOM 1419 C C . GLU A 1 180 ? -0.744 -7.026 7.918 1.00 92.94 180 GLU A C 1
ATOM 1421 O O . GLU A 1 180 ? -0.134 -6.513 6.988 1.00 92.94 180 GLU A O 1
ATOM 1426 N N . ARG A 1 181 ? -0.189 -7.172 9.116 1.00 92.56 181 ARG A N 1
ATOM 1427 C CA . ARG A 1 181 ? 1.177 -6.786 9.449 1.00 92.56 181 ARG A CA 1
ATOM 1428 C C . ARG A 1 181 ? 1.851 -7.933 10.169 1.00 92.56 181 ARG A C 1
ATOM 1430 O O . ARG A 1 181 ? 1.402 -8.376 11.222 1.00 92.56 181 ARG A O 1
ATOM 1437 N N . SER A 1 182 ? 2.979 -8.373 9.636 1.00 92.62 182 SER A N 1
ATOM 1438 C CA . SER A 1 182 ? 3.850 -9.321 10.317 1.00 92.62 182 SER A CA 1
ATOM 1439 C C . SER A 1 182 ? 4.535 -8.621 11.490 1.00 92.62 182 SER A C 1
ATOM 1441 O O . SER A 1 182 ? 5.362 -7.732 11.276 1.00 92.62 182 SER A O 1
ATOM 1443 N N . LEU A 1 183 ? 4.291 -9.088 12.715 1.00 89.25 183 LEU A N 1
ATOM 1444 C CA . LEU A 1 183 ? 4.914 -8.520 13.914 1.00 89.25 183 LEU A CA 1
ATOM 1445 C C . LEU A 1 183 ? 6.426 -8.780 13.983 1.00 89.25 183 LEU A C 1
ATOM 1447 O O . LEU A 1 183 ? 7.145 -8.002 14.595 1.00 89.25 183 LEU A O 1
ATOM 1451 N N . GLN A 1 184 ? 6.923 -9.832 13.325 1.00 89.12 184 GLN A N 1
ATOM 1452 C CA . GLN A 1 184 ? 8.355 -10.143 13.310 1.00 89.12 184 GLN A CA 1
ATOM 1453 C C . GLN A 1 184 ? 9.116 -9.375 12.219 1.00 89.12 184 GLN A C 1
ATOM 1455 O O . GLN A 1 184 ? 10.133 -8.747 12.487 1.00 89.12 184 GLN A O 1
ATOM 1460 N N . ARG A 1 185 ? 8.649 -9.458 10.968 1.00 89.69 185 ARG A N 1
ATOM 1461 C CA . ARG A 1 185 ? 9.338 -8.886 9.795 1.00 89.69 185 ARG A CA 1
ATOM 1462 C C . ARG A 1 185 ? 8.984 -7.429 9.502 1.00 89.69 185 ARG A C 1
ATOM 1464 O O . ARG A 1 185 ? 9.613 -6.824 8.645 1.00 89.69 185 ARG A O 1
ATOM 1471 N N . GLY A 1 186 ? 7.938 -6.893 10.128 1.00 89.81 186 GLY A N 1
ATOM 1472 C CA . GLY A 1 186 ? 7.420 -5.557 9.833 1.00 89.81 186 GLY A CA 1
ATOM 1473 C C . GLY A 1 186 ? 6.745 -5.407 8.465 1.00 89.81 186 GLY A C 1
ATOM 1474 O O . GLY A 1 186 ? 6.271 -4.316 8.175 1.00 89.81 186 GLY A O 1
ATOM 1475 N N . THR A 1 187 ? 6.672 -6.463 7.645 1.00 93.56 187 THR A N 1
ATOM 1476 C CA . THR A 1 187 ? 5.969 -6.447 6.353 1.00 93.56 187 THR A CA 1
ATOM 1477 C C . THR A 1 187 ? 4.478 -6.196 6.554 1.00 93.56 187 THR A C 1
ATOM 1479 O O . THR A 1 187 ? 3.862 -6.823 7.420 1.00 93.56 187 THR A O 1
ATOM 1482 N N . ILE A 1 188 ? 3.913 -5.300 5.750 1.00 94.19 188 ILE A N 1
ATOM 1483 C CA . ILE A 1 188 ? 2.499 -4.931 5.754 1.00 94.19 188 ILE A CA 1
ATOM 1484 C C . ILE A 1 188 ? 1.894 -5.329 4.408 1.00 94.19 188 ILE A C 1
ATOM 1486 O O . ILE A 1 188 ? 2.408 -4.952 3.361 1.00 94.19 188 ILE A O 1
ATOM 1490 N N . TRP A 1 189 ? 0.791 -6.063 4.430 1.00 95.31 189 TRP A N 1
ATOM 1491 C CA . TRP A 1 189 ? -0.007 -6.419 3.263 1.00 95.31 189 TRP A CA 1
ATOM 1492 C C . TRP A 1 189 ? -1.321 -5.652 3.293 1.00 95.31 189 TRP A C 1
ATOM 1494 O O . TRP A 1 189 ? -1.977 -5.580 4.332 1.00 95.31 189 TRP A O 1
ATOM 1504 N N . HIS A 1 190 ? -1.718 -5.106 2.151 1.00 95.00 190 HIS A N 1
ATOM 1505 C CA . HIS A 1 190 ? -2.986 -4.420 1.955 1.00 95.00 190 HIS A CA 1
ATOM 1506 C C . HIS A 1 190 ? -3.861 -5.197 0.987 1.00 95.00 190 HIS A C 1
ATOM 1508 O O . HIS A 1 190 ? -3.401 -5.678 -0.055 1.00 95.00 190 HIS A O 1
ATOM 1514 N N . PHE A 1 191 ? -5.142 -5.239 1.319 1.00 95.31 191 PHE A N 1
ATOM 1515 C CA . PHE A 1 191 ? -6.144 -6.014 0.620 1.00 95.31 191 PHE A CA 1
ATOM 1516 C C . PHE A 1 191 ? -7.323 -5.133 0.206 1.00 95.31 191 PHE A C 1
ATOM 1518 O O . PHE A 1 191 ? -7.650 -4.134 0.849 1.00 95.31 191 PHE A O 1
ATOM 1525 N N . THR A 1 192 ? -7.978 -5.516 -0.883 1.00 93.06 192 THR A N 1
ATOM 1526 C CA . THR A 1 192 ? -9.254 -4.935 -1.311 1.00 93.06 192 THR A CA 1
ATOM 1527 C C . THR A 1 192 ? -10.204 -6.033 -1.766 1.00 93.06 192 THR A C 1
ATOM 1529 O O . THR A 1 192 ? -9.769 -7.146 -2.047 1.00 93.06 192 THR A O 1
ATOM 1532 N N . GLY A 1 193 ? -11.488 -5.715 -1.882 1.00 91.00 193 GLY A N 1
ATOM 1533 C CA . GLY A 1 193 ? -12.540 -6.674 -2.211 1.00 91.00 193 GLY A CA 1
ATOM 1534 C C . GLY A 1 193 ? -13.528 -6.874 -1.068 1.00 91.00 193 GLY A C 1
ATOM 1535 O O . GLY A 1 193 ? -13.387 -6.296 0.018 1.00 91.00 193 GLY A O 1
ATOM 1536 N N . GLU A 1 194 ? -14.561 -7.652 -1.362 1.00 90.50 194 GLU A N 1
ATOM 1537 C CA . GLU A 1 194 ? -15.595 -8.044 -0.407 1.00 90.50 194 GLU A CA 1
ATOM 1538 C C . GLU A 1 194 ? -15.090 -9.135 0.541 1.00 90.50 194 GLU A C 1
ATOM 1540 O O . GLU A 1 194 ? -14.047 -9.753 0.305 1.00 90.50 194 GLU A O 1
ATOM 1545 N N . ALA A 1 195 ? -15.832 -9.364 1.625 1.00 89.69 195 ALA A N 1
ATOM 1546 C CA . ALA A 1 195 ? -15.516 -10.414 2.583 1.00 89.69 195 ALA A CA 1
ATOM 1547 C C . ALA A 1 195 ? -15.425 -11.773 1.872 1.00 89.69 195 ALA A C 1
ATOM 1549 O O . ALA A 1 195 ? -16.330 -12.168 1.141 1.00 89.69 195 ALA A O 1
ATOM 1550 N N . GLY A 1 196 ? -14.305 -12.473 2.043 1.00 88.88 196 GLY A N 1
ATOM 1551 C CA . GLY A 1 196 ? -14.055 -13.752 1.377 1.00 88.88 196 GLY A CA 1
ATOM 1552 C C . GLY A 1 196 ? -13.599 -13.653 -0.085 1.00 88.88 196 GLY A C 1
ATOM 1553 O O . GLY A 1 196 ? -13.168 -14.667 -0.637 1.00 88.88 196 GLY A O 1
ATOM 1554 N N . ALA A 1 197 ? -13.590 -12.468 -0.697 1.00 92.31 197 ALA A N 1
ATOM 1555 C CA . ALA A 1 197 ? -13.087 -12.207 -2.051 1.00 92.31 197 ALA A CA 1
ATOM 1556 C C . ALA A 1 197 ? -11.895 -11.230 -2.051 1.00 92.31 197 ALA A C 1
ATOM 1558 O O . ALA A 1 197 ? -11.580 -10.605 -3.067 1.00 92.31 197 ALA A O 1
ATOM 1559 N N . GLU A 1 198 ? -11.217 -11.090 -0.911 1.00 94.94 198 GLU A N 1
ATOM 1560 C CA . GLU A 1 198 ? -10.114 -10.153 -0.759 1.00 94.94 198 GLU A CA 1
ATOM 1561 C C . GLU A 1 198 ? -8.904 -10.568 -1.596 1.00 94.94 198 GLU A C 1
ATOM 1563 O O . GLU A 1 198 ? -8.466 -11.720 -1.560 1.00 94.94 198 GLU A O 1
ATOM 1568 N N . ARG A 1 199 ? -8.340 -9.593 -2.305 1.00 95.06 199 ARG A N 1
ATOM 1569 C CA . ARG A 1 199 ? -7.123 -9.717 -3.106 1.00 95.06 199 ARG A CA 1
ATOM 1570 C C . ARG A 1 199 ? -6.045 -8.781 -2.586 1.00 95.06 199 ARG A C 1
ATOM 1572 O O . ARG A 1 199 ? -6.349 -7.671 -2.137 1.00 95.06 199 ARG A O 1
ATOM 1579 N N . GLN A 1 200 ? -4.792 -9.210 -2.665 1.00 96.56 200 GLN A N 1
ATOM 1580 C CA . GLN A 1 200 ? -3.650 -8.372 -2.307 1.00 96.56 200 GLN A CA 1
ATOM 1581 C C . GLN A 1 200 ? -3.449 -7.289 -3.371 1.00 96.56 200 GLN A C 1
ATOM 1583 O O . GLN A 1 200 ? -3.430 -7.582 -4.561 1.00 96.56 200 GLN A O 1
ATOM 1588 N N . VAL A 1 201 ? -3.284 -6.039 -2.941 1.00 96.75 201 VAL A N 1
ATOM 1589 C CA . VAL A 1 201 ? -3.058 -4.895 -3.847 1.00 96.75 201 VAL A CA 1
ATOM 1590 C C . VAL A 1 201 ? -1.763 -4.157 -3.566 1.00 96.75 201 VAL A C 1
ATOM 1592 O O . VAL A 1 201 ? -1.233 -3.492 -4.453 1.00 96.75 201 VAL A O 1
ATOM 1595 N N . ARG A 1 202 ? -1.237 -4.265 -2.343 1.00 96.94 202 ARG A N 1
ATOM 1596 C CA . ARG A 1 202 ? 0.018 -3.623 -1.964 1.00 96.94 202 ARG A CA 1
ATOM 1597 C C . ARG A 1 202 ? 0.730 -4.414 -0.878 1.00 96.94 202 ARG A C 1
ATOM 1599 O O . ARG A 1 202 ? 0.082 -4.900 0.045 1.00 96.94 202 ARG A O 1
ATOM 1606 N N . THR A 1 203 ? 2.050 -4.470 -0.961 1.00 96.81 203 THR A N 1
ATOM 1607 C CA . THR A 1 203 ? 2.920 -4.980 0.099 1.00 96.81 203 THR A CA 1
ATOM 1608 C C . THR A 1 203 ? 3.982 -3.941 0.398 1.00 96.81 203 THR A C 1
ATOM 1610 O O . THR A 1 203 ? 4.653 -3.471 -0.513 1.00 96.81 203 THR A O 1
ATOM 1613 N N . GLU A 1 204 ? 4.145 -3.590 1.665 1.00 95.69 204 GLU A N 1
ATOM 1614 C CA . GLU A 1 204 ? 5.194 -2.699 2.148 1.00 95.69 204 GLU A CA 1
ATOM 1615 C C . GLU A 1 204 ? 6.173 -3.512 2.987 1.00 95.69 204 GLU A C 1
ATOM 1617 O O . GLU A 1 204 ? 5.794 -4.174 3.958 1.00 95.69 204 GLU A O 1
ATOM 1622 N N . TYR A 1 205 ? 7.445 -3.482 2.617 1.00 94.62 205 TYR A N 1
ATOM 1623 C CA . TYR A 1 205 ? 8.505 -4.148 3.355 1.00 94.62 205 TYR A CA 1
ATOM 1624 C C . TYR A 1 205 ? 9.137 -3.190 4.361 1.00 94.62 205 TYR A C 1
ATOM 1626 O O . TYR A 1 205 ? 9.210 -1.983 4.142 1.00 94.62 205 TYR A O 1
ATOM 1634 N N . ALA A 1 206 ? 9.685 -3.737 5.448 1.00 91.56 206 ALA A N 1
ATOM 1635 C CA . ALA A 1 206 ? 10.436 -2.946 6.425 1.00 91.56 206 ALA A CA 1
ATOM 1636 C C . ALA A 1 206 ? 11.679 -2.259 5.821 1.00 91.56 206 ALA A C 1
ATOM 1638 O O . ALA A 1 206 ? 12.172 -1.284 6.377 1.00 91.56 206 ALA A O 1
ATOM 1639 N N . THR A 1 207 ? 12.163 -2.743 4.673 1.00 91.19 207 THR A N 1
ATOM 1640 C CA . THR A 1 207 ? 13.244 -2.132 3.885 1.00 91.19 207 THR A CA 1
ATOM 1641 C C . THR A 1 207 ? 12.826 -0.840 3.174 1.00 91.19 207 THR A C 1
ATOM 1643 O O . THR A 1 207 ? 13.681 -0.158 2.618 1.00 91.19 207 THR A O 1
ATOM 1646 N N . GLY A 1 208 ? 11.532 -0.502 3.167 1.00 90.75 208 GLY A N 1
ATOM 1647 C CA . GLY A 1 208 ? 10.976 0.630 2.424 1.00 90.75 208 GLY A CA 1
ATOM 1648 C C . GLY A 1 208 ? 10.586 0.300 0.981 1.00 90.75 208 GLY A C 1
ATOM 1649 O O . GLY A 1 208 ? 10.034 1.160 0.305 1.00 90.75 208 GLY A O 1
ATOM 1650 N N . GLU A 1 209 ? 10.834 -0.928 0.514 1.00 96.12 209 GLU A N 1
ATOM 1651 C CA . GLU A 1 209 ? 10.314 -1.403 -0.771 1.00 96.12 209 GLU A CA 1
ATOM 1652 C C . GLU A 1 209 ? 8.785 -1.531 -0.708 1.00 96.12 209 GLU A C 1
ATOM 1654 O O . GLU A 1 209 ? 8.238 -2.075 0.257 1.00 96.12 209 GLU A O 1
ATOM 1659 N N . VAL A 1 210 ? 8.097 -1.059 -1.746 1.00 97.12 210 VAL A N 1
ATOM 1660 C CA . VAL A 1 210 ? 6.642 -1.166 -1.887 1.00 97.12 210 VAL A CA 1
ATOM 1661 C C . VAL A 1 210 ? 6.310 -1.861 -3.197 1.00 97.12 210 VAL A C 1
ATOM 1663 O O . VAL A 1 210 ? 6.699 -1.406 -4.264 1.00 97.12 210 VAL A O 1
ATOM 1666 N N . GLN A 1 211 ? 5.550 -2.946 -3.129 1.00 97.88 211 GLN A N 1
ATOM 1667 C CA . GLN A 1 211 ? 5.072 -3.693 -4.289 1.00 97.88 211 GLN A CA 1
ATOM 1668 C C . GLN A 1 211 ? 3.572 -3.473 -4.480 1.00 97.88 211 GLN A C 1
ATOM 1670 O O . GLN A 1 211 ? 2.820 -3.476 -3.506 1.00 97.88 211 GLN A O 1
ATOM 1675 N N . LEU A 1 212 ? 3.134 -3.305 -5.724 1.00 97.62 212 LEU A N 1
ATOM 1676 C CA . LEU A 1 212 ? 1.746 -3.088 -6.130 1.00 97.62 212 LEU A CA 1
ATOM 1677 C C . LEU A 1 212 ? 1.277 -4.231 -7.026 1.00 97.62 212 LEU A C 1
ATOM 1679 O O . LEU A 1 212 ? 1.998 -4.659 -7.931 1.00 97.62 212 LEU A O 1
ATOM 1683 N N . PHE A 1 213 ? 0.051 -4.687 -6.788 1.00 97.81 213 PHE A N 1
ATOM 1684 C CA . PHE A 1 213 ? -0.511 -5.879 -7.413 1.00 97.81 213 PHE A CA 1
ATOM 1685 C C . PHE A 1 213 ? -1.871 -5.601 -8.055 1.00 97.81 213 PHE A C 1
ATOM 1687 O O . PHE A 1 213 ? -2.657 -4.791 -7.559 1.00 97.81 213 PHE A O 1
ATOM 1694 N N . GLU A 1 214 ? -2.167 -6.327 -9.129 1.00 95.88 214 GLU A N 1
ATOM 1695 C CA . GLU A 1 214 ? -3.453 -6.308 -9.833 1.00 95.88 214 GLU A CA 1
ATOM 1696 C C . GLU A 1 214 ? -3.923 -7.724 -10.157 1.00 95.88 214 GLU A C 1
ATOM 1698 O O . GLU A 1 214 ? -3.116 -8.639 -10.242 1.00 95.88 214 GLU A O 1
ATOM 1703 N N . GLY A 1 215 ? -5.217 -7.909 -10.409 1.00 94.75 215 GLY A N 1
ATOM 1704 C CA . GLY A 1 215 ? -5.802 -9.207 -10.753 1.00 94.75 215 GLY A CA 1
ATOM 1705 C C . GLY A 1 215 ? -6.955 -9.574 -9.832 1.00 94.75 215 GLY A C 1
ATOM 1706 O O . GLY A 1 215 ? -7.334 -8.795 -8.961 1.00 94.75 215 GLY A O 1
ATOM 1707 N N . GLU A 1 216 ? -7.544 -10.743 -10.047 1.00 94.44 216 GLU A N 1
ATOM 1708 C CA . GLU A 1 216 ? -8.579 -11.292 -9.169 1.00 94.44 216 GLU A CA 1
ATOM 1709 C C . GLU A 1 216 ? -7.957 -12.020 -7.973 1.00 94.44 216 GLU A C 1
ATOM 1711 O O . GLU A 1 216 ? -6.749 -12.277 -7.944 1.00 94.44 216 GLU A O 1
ATOM 1716 N N . LYS A 1 217 ? -8.785 -12.366 -6.979 1.00 93.31 217 LYS A N 1
ATOM 1717 C CA . LYS A 1 217 ? -8.338 -13.155 -5.828 1.00 93.31 217 LYS A CA 1
ATOM 1718 C C . LYS A 1 217 ? -7.712 -14.464 -6.310 1.00 93.31 217 LYS A C 1
ATOM 1720 O O . LYS A 1 217 ? -8.360 -15.247 -6.996 1.00 93.31 217 LYS A O 1
ATOM 1725 N N . GLY A 1 218 ? -6.464 -14.716 -5.928 1.00 92.62 218 GLY A N 1
ATOM 1726 C CA . GLY A 1 218 ? -5.734 -15.911 -6.357 1.00 92.62 218 GLY A CA 1
ATOM 1727 C C . GLY A 1 218 ? -5.030 -15.778 -7.714 1.00 92.62 218 GLY A C 1
ATOM 1728 O O . GLY A 1 218 ? -4.238 -16.653 -8.063 1.00 92.62 218 GLY A O 1
ATOM 1729 N N . ALA A 1 219 ? -5.189 -14.668 -8.432 1.00 95.19 219 ALA A N 1
ATOM 1730 C CA . ALA A 1 219 ? -4.502 -14.378 -9.693 1.00 95.19 219 ALA A CA 1
ATOM 1731 C C . ALA A 1 219 ? -3.740 -13.040 -9.654 1.00 95.19 219 ALA A C 1
ATOM 1733 O O . ALA A 1 219 ? -3.453 -12.456 -10.698 1.00 95.19 219 ALA A O 1
ATOM 1734 N N . GLU A 1 220 ? -3.417 -12.545 -8.457 1.00 97.25 220 GLU A N 1
ATOM 1735 C CA . GLU A 1 220 ? -2.724 -11.273 -8.278 1.00 97.25 220 GLU A CA 1
ATOM 1736 C C . GLU A 1 220 ? -1.321 -11.329 -8.892 1.00 97.25 220 GLU A C 1
ATOM 1738 O O . GLU A 1 220 ? -0.504 -12.170 -8.513 1.00 97.25 220 GLU A O 1
ATOM 1743 N N . ARG A 1 221 ? -1.048 -10.419 -9.829 1.00 96.69 221 ARG A N 1
ATOM 1744 C CA . ARG A 1 221 ? 0.242 -10.226 -10.490 1.00 96.69 221 ARG A CA 1
ATOM 1745 C C . ARG A 1 221 ? 0.928 -8.960 -9.993 1.00 96.69 221 ARG A C 1
ATOM 1747 O O . ARG A 1 221 ? 0.260 -7.957 -9.727 1.00 96.69 221 ARG A O 1
ATOM 1754 N N . LEU A 1 222 ? 2.252 -8.987 -9.895 1.00 97.50 222 LEU A N 1
ATOM 1755 C CA . LEU A 1 222 ? 3.054 -7.795 -9.605 1.00 97.50 222 LEU A CA 1
ATOM 1756 C C . LEU A 1 222 ? 3.028 -6.852 -10.815 1.00 97.50 222 LEU A C 1
ATOM 1758 O O . LEU A 1 222 ? 3.363 -7.259 -11.922 1.00 97.50 222 LEU A O 1
ATOM 1762 N N . VAL A 1 223 ? 2.664 -5.587 -10.608 1.00 98.12 223 VAL A N 1
ATOM 1763 C CA . VAL A 1 223 ? 2.642 -4.577 -11.686 1.00 98.12 223 VAL A CA 1
ATOM 1764 C C . VAL A 1 223 ? 3.655 -3.465 -11.475 1.00 98.12 223 VAL A C 1
ATOM 1766 O O . VAL A 1 223 ? 4.099 -2.834 -12.437 1.00 98.12 223 VAL A O 1
ATOM 1769 N N . ARG A 1 224 ? 4.052 -3.214 -10.224 1.00 98.00 224 ARG A N 1
ATOM 1770 C CA . ARG A 1 224 ? 4.987 -2.139 -9.904 1.00 98.00 224 ARG A CA 1
ATOM 1771 C C . ARG A 1 224 ? 5.714 -2.376 -8.585 1.00 98.00 224 ARG A C 1
ATOM 1773 O O . ARG A 1 224 ? 5.108 -2.851 -7.630 1.00 98.00 224 ARG A O 1
ATOM 1780 N N . THR A 1 225 ? 6.979 -1.976 -8.538 1.00 98.19 225 THR A N 1
ATOM 1781 C CA . THR A 1 225 ? 7.811 -1.982 -7.333 1.00 98.19 225 THR A CA 1
ATOM 1782 C C . THR A 1 225 ? 8.505 -0.638 -7.174 1.00 98.19 225 THR A C 1
ATOM 1784 O O . THR A 1 225 ? 9.254 -0.226 -8.062 1.00 98.19 225 THR A O 1
ATOM 1787 N N . ASP A 1 226 ? 8.288 0.008 -6.036 1.00 97.50 226 ASP A N 1
ATOM 1788 C CA . ASP A 1 226 ? 8.899 1.273 -5.646 1.00 97.50 226 ASP A CA 1
ATOM 1789 C C . ASP A 1 226 ? 9.990 1.002 -4.609 1.00 97.50 226 ASP A C 1
ATOM 1791 O O . ASP A 1 226 ? 9.761 0.331 -3.602 1.00 97.50 226 ASP A O 1
ATOM 1795 N N . PHE A 1 227 ? 11.181 1.532 -4.856 1.00 96.19 227 PHE A N 1
ATOM 1796 C CA . PHE A 1 227 ? 12.334 1.417 -3.974 1.00 96.19 227 PHE A CA 1
ATOM 1797 C C . PHE A 1 227 ? 12.586 2.739 -3.245 1.00 96.19 227 PHE A C 1
ATOM 1799 O O . PHE A 1 227 ? 12.238 3.820 -3.722 1.00 96.19 227 PHE A O 1
ATOM 1806 N N . LEU A 1 228 ? 13.234 2.653 -2.082 1.00 93.94 228 LEU A N 1
ATOM 1807 C CA . LEU A 1 228 ? 13.537 3.817 -1.246 1.00 93.94 228 LEU A CA 1
ATOM 1808 C C . LEU A 1 228 ? 14.482 4.821 -1.930 1.00 93.94 228 LEU A C 1
ATOM 1810 O O . LEU A 1 228 ? 14.432 6.011 -1.638 1.00 93.94 228 LEU A O 1
ATOM 1814 N N . ASP A 1 229 ? 15.317 4.351 -2.858 1.00 93.38 229 ASP A N 1
ATOM 1815 C CA . ASP A 1 229 ? 16.216 5.183 -3.666 1.00 93.38 229 ASP A CA 1
ATOM 1816 C C . ASP A 1 229 ? 15.486 5.965 -4.780 1.00 93.38 229 ASP A C 1
ATOM 1818 O O . ASP A 1 229 ? 16.126 6.644 -5.581 1.00 93.38 229 ASP A O 1
ATOM 1822 N N . GLY A 1 230 ? 14.153 5.863 -4.845 1.00 93.81 230 GLY A N 1
ATOM 1823 C CA . GLY A 1 230 ? 13.307 6.476 -5.866 1.00 93.81 230 GLY A CA 1
ATOM 1824 C C . GLY A 1 230 ? 13.280 5.711 -7.192 1.00 93.81 230 GLY A C 1
ATOM 1825 O O . GLY A 1 230 ? 12.652 6.172 -8.146 1.00 93.81 230 GLY A O 1
ATOM 1826 N N . THR A 1 231 ? 13.925 4.543 -7.277 1.00 96.88 231 THR A N 1
ATOM 1827 C CA . THR A 1 231 ? 13.779 3.645 -8.423 1.00 96.88 231 THR A CA 1
ATOM 1828 C C . THR A 1 231 ? 12.374 3.041 -8.431 1.00 96.88 231 THR A C 1
ATOM 1830 O O . THR A 1 231 ? 11.879 2.565 -7.414 1.00 96.88 231 THR A O 1
ATOM 1833 N N . ILE A 1 232 ? 11.733 3.007 -9.597 1.00 98.06 232 ILE A N 1
ATOM 1834 C CA . ILE A 1 232 ? 10.417 2.399 -9.812 1.00 98.06 232 ILE A CA 1
ATOM 1835 C C . ILE A 1 232 ? 10.519 1.392 -10.954 1.00 98.06 232 ILE A C 1
ATOM 1837 O O . ILE A 1 232 ? 10.828 1.758 -12.089 1.00 98.06 232 ILE A O 1
ATOM 1841 N N . LYS A 1 233 ? 10.209 0.124 -10.692 1.00 98.00 233 LYS A N 1
ATOM 1842 C CA . LYS A 1 233 ? 10.095 -0.922 -11.718 1.00 98.00 233 LYS A CA 1
ATOM 1843 C C . LYS A 1 233 ? 8.632 -1.162 -12.060 1.00 98.00 233 LYS A C 1
ATOM 1845 O O . LYS A 1 233 ? 7.794 -1.223 -11.172 1.00 98.00 233 LYS A O 1
ATOM 1850 N N . HIS A 1 234 ? 8.337 -1.311 -13.343 1.00 97.75 234 HIS A N 1
ATOM 1851 C CA . HIS A 1 234 ? 7.036 -1.708 -13.867 1.00 97.75 234 HIS A CA 1
ATOM 1852 C C . HIS A 1 234 ? 7.143 -3.108 -14.445 1.00 97.75 234 HIS A C 1
ATOM 1854 O O . HIS A 1 234 ? 8.125 -3.432 -15.125 1.00 97.75 234 HIS A O 1
ATOM 1860 N N . HIS A 1 235 ? 6.113 -3.897 -14.184 1.00 97.31 235 HIS A N 1
ATOM 1861 C CA . HIS A 1 235 ? 6.072 -5.314 -14.474 1.00 97.31 235 HIS A CA 1
ATOM 1862 C C . HIS A 1 235 ? 4.861 -5.658 -15.343 1.00 97.31 235 HIS A C 1
ATOM 1864 O O . HIS A 1 235 ? 3.797 -5.056 -15.207 1.00 97.31 235 HIS A O 1
ATOM 1870 N N . GLU A 1 236 ? 5.026 -6.645 -16.218 1.00 95.38 236 GLU A N 1
ATOM 1871 C CA . GLU A 1 236 ? 3.954 -7.222 -17.032 1.00 95.38 236 GLU A CA 1
ATOM 1872 C C . GLU A 1 236 ? 4.051 -8.743 -17.028 1.00 95.38 236 GLU A C 1
ATOM 1874 O O . GLU A 1 236 ? 5.142 -9.294 -16.942 1.00 95.38 236 GLU A O 1
ATOM 1879 N N . GLY A 1 237 ? 2.923 -9.430 -17.184 1.00 94.69 237 GLY A N 1
ATOM 1880 C CA . GLY A 1 237 ? 2.868 -10.890 -17.231 1.00 94.69 237 GLY A CA 1
ATOM 1881 C C . GLY A 1 237 ? 1.726 -11.446 -16.391 1.00 94.69 237 GLY A C 1
ATOM 1882 O O . GLY A 1 237 ? 1.038 -10.712 -15.683 1.00 94.69 237 GLY A O 1
ATOM 1883 N N . ALA A 1 238 ? 1.498 -12.753 -16.500 1.00 94.38 238 ALA A N 1
ATOM 1884 C CA . ALA A 1 238 ? 0.592 -13.460 -15.603 1.00 94.38 238 ALA A CA 1
ATOM 1885 C C . ALA A 1 238 ? 1.234 -13.632 -14.217 1.00 94.38 238 ALA A C 1
ATOM 1887 O O . ALA A 1 238 ? 2.451 -13.502 -14.075 1.00 94.38 238 ALA A O 1
ATOM 1888 N N . ARG A 1 239 ? 0.419 -13.963 -13.207 1.00 92.94 239 ARG A N 1
ATOM 1889 C CA . ARG A 1 239 ? 0.902 -14.279 -11.857 1.00 92.94 239 ARG A CA 1
ATOM 1890 C C . ARG A 1 239 ? 1.998 -15.349 -11.914 1.00 92.94 239 ARG A C 1
ATOM 1892 O O . ARG A 1 239 ? 1.757 -16.447 -12.412 1.00 92.94 239 ARG A O 1
ATOM 1899 N N . GLY A 1 240 ? 3.170 -15.045 -11.362 1.00 91.62 240 GLY A N 1
ATOM 1900 C CA . GLY A 1 240 ? 4.337 -15.933 -11.348 1.00 91.62 240 GLY A CA 1
ATOM 1901 C C . GLY A 1 240 ? 5.138 -15.957 -12.654 1.00 91.62 240 GLY A C 1
ATOM 1902 O O . GLY A 1 240 ? 6.024 -16.794 -12.807 1.00 91.62 240 GLY A O 1
ATOM 1903 N N . SER A 1 241 ? 4.816 -15.094 -13.615 1.00 93.44 241 SER A N 1
ATOM 1904 C CA . SER A 1 241 ? 5.529 -14.926 -14.888 1.00 93.44 241 SER A CA 1
ATOM 1905 C C . SER A 1 241 ? 5.777 -13.447 -15.206 1.00 93.44 241 SER A C 1
ATOM 1907 O O . SER A 1 241 ? 5.889 -13.061 -16.372 1.00 93.44 241 SER A O 1
ATOM 1909 N N . GLU A 1 242 ? 5.801 -12.600 -14.176 1.00 96.12 242 GLU A N 1
ATOM 1910 C CA . GLU A 1 242 ? 5.970 -11.163 -14.317 1.00 96.12 242 GLU A CA 1
ATOM 1911 C C . GLU A 1 242 ? 7.413 -10.800 -14.676 1.00 96.12 242 GLU A C 1
ATOM 1913 O O . GLU A 1 242 ? 8.365 -11.140 -13.975 1.00 96.12 242 GLU A O 1
ATOM 1918 N N . ARG A 1 243 ? 7.563 -10.033 -15.752 1.00 93.62 243 ARG A N 1
ATOM 1919 C CA . ARG A 1 243 ? 8.830 -9.515 -16.268 1.00 93.62 243 ARG A CA 1
ATOM 1920 C C . ARG A 1 243 ? 8.912 -8.007 -16.099 1.00 93.62 243 ARG A C 1
ATOM 1922 O O . ARG A 1 243 ? 7.892 -7.321 -16.145 1.00 93.62 243 ARG A O 1
ATOM 1929 N N . VAL A 1 244 ? 10.117 -7.467 -15.943 1.00 95.44 244 VAL A N 1
ATOM 1930 C CA . VAL A 1 244 ? 10.311 -6.007 -15.914 1.00 95.44 244 VAL A CA 1
ATOM 1931 C C . VAL A 1 244 ? 10.226 -5.470 -17.336 1.00 95.44 244 VAL A C 1
ATOM 1933 O O . VAL A 1 244 ? 10.985 -5.899 -18.196 1.00 95.44 244 VAL A O 1
ATOM 1936 N N . VAL A 1 245 ? 9.356 -4.491 -17.571 1.00 97.00 245 VAL A N 1
ATOM 1937 C CA . VAL A 1 245 ? 9.228 -3.821 -18.880 1.00 97.00 245 VAL A CA 1
ATOM 1938 C C . VAL A 1 245 ? 9.752 -2.393 -18.860 1.00 97.00 245 VAL A C 1
ATOM 1940 O O . VAL A 1 245 ? 10.164 -1.852 -19.888 1.00 97.00 245 VAL A O 1
ATOM 1943 N N . ARG A 1 246 ? 9.790 -1.766 -17.678 1.00 97.50 246 ARG A N 1
ATOM 1944 C CA . ARG A 1 246 ? 10.270 -0.392 -17.523 1.00 97.50 246 ARG A CA 1
ATOM 1945 C C . ARG A 1 246 ? 10.847 -0.143 -16.138 1.00 97.50 246 ARG A C 1
ATOM 1947 O O . ARG A 1 246 ? 10.223 -0.482 -15.142 1.00 97.50 246 ARG A O 1
ATOM 1954 N N . THR A 1 247 ? 11.975 0.553 -16.075 1.00 97.81 247 THR A N 1
ATOM 1955 C CA . THR A 1 247 ? 12.564 1.059 -14.829 1.00 97.81 247 THR A CA 1
ATOM 1956 C C . THR A 1 247 ? 12.733 2.566 -14.927 1.00 97.81 247 THR A C 1
ATOM 1958 O O . THR A 1 247 ? 13.433 3.039 -15.820 1.00 97.81 247 THR A O 1
ATOM 1961 N N . ALA A 1 248 ? 12.112 3.304 -14.015 1.00 97.56 248 ALA A N 1
ATOM 1962 C CA . ALA A 1 248 ? 12.328 4.728 -13.821 1.00 97.56 248 ALA A CA 1
ATOM 1963 C C . ALA A 1 248 ? 13.279 4.948 -12.646 1.00 97.56 248 ALA A C 1
ATOM 1965 O O . ALA A 1 248 ? 13.153 4.278 -11.627 1.00 97.56 248 ALA A O 1
ATOM 1966 N N . TYR A 1 249 ? 14.231 5.857 -12.797 1.00 96.19 249 TYR A N 1
ATOM 1967 C CA . TYR A 1 249 ? 15.186 6.218 -11.755 1.00 96.19 249 TYR A CA 1
ATOM 1968 C C . TYR A 1 249 ? 14.863 7.605 -11.199 1.00 96.19 249 TYR A C 1
ATOM 1970 O O . TYR A 1 249 ? 14.282 8.439 -11.896 1.00 96.19 249 TYR A O 1
ATOM 1978 N N . ALA A 1 250 ? 15.292 7.868 -9.964 1.00 94.88 250 ALA A N 1
ATOM 1979 C CA . ALA A 1 250 ? 15.110 9.167 -9.316 1.00 94.88 250 ALA A CA 1
ATOM 1980 C C . ALA A 1 250 ? 15.770 10.327 -10.082 1.00 94.88 250 ALA A C 1
ATOM 1982 O O . ALA A 1 250 ? 15.306 11.460 -10.009 1.00 94.88 250 ALA A O 1
ATOM 1983 N N . ASP A 1 251 ? 16.826 10.041 -10.849 1.00 93.44 251 ASP A N 1
ATOM 1984 C CA . ASP A 1 251 ? 17.513 11.018 -11.697 1.00 93.44 251 ASP A CA 1
ATOM 1985 C C . ASP A 1 251 ? 16.757 11.346 -12.997 1.00 93.44 251 ASP A C 1
ATOM 1987 O O . ASP A 1 251 ? 17.277 12.092 -13.819 1.00 93.44 251 ASP A O 1
ATOM 1991 N N . GLY A 1 252 ? 15.557 10.791 -13.204 1.00 92.81 252 GLY A N 1
ATOM 1992 C CA . GLY A 1 252 ? 14.721 11.000 -14.387 1.00 92.81 252 GLY A CA 1
ATOM 1993 C C . GLY A 1 252 ? 15.037 10.070 -15.562 1.00 92.81 252 GLY A C 1
ATOM 1994 O O . GLY A 1 252 ? 14.335 10.107 -16.572 1.00 92.81 252 GLY A O 1
ATOM 1995 N N . ARG A 1 253 ? 16.059 9.205 -15.464 1.00 95.56 253 ARG A N 1
ATOM 1996 C CA . ARG A 1 253 ? 16.345 8.223 -16.520 1.00 95.56 253 ARG A CA 1
ATOM 1997 C C . ARG A 1 253 ? 15.261 7.147 -16.562 1.00 95.56 253 ARG A C 1
ATOM 1999 O O . ARG A 1 253 ? 14.840 6.628 -15.529 1.00 95.56 253 ARG A O 1
ATOM 2006 N N . LEU A 1 254 ? 14.882 6.726 -17.767 1.00 96.75 254 LEU A N 1
ATOM 2007 C CA . LEU A 1 254 ? 13.940 5.626 -17.994 1.00 96.75 254 LEU A CA 1
ATOM 2008 C C . LEU A 1 254 ? 14.595 4.534 -18.836 1.00 96.75 254 LEU A C 1
ATOM 2010 O O . LEU A 1 254 ? 15.062 4.796 -19.940 1.00 96.75 254 LEU A O 1
ATOM 2014 N N . LYS A 1 255 ? 14.589 3.288 -18.368 1.00 96.44 255 LYS A N 1
ATOM 2015 C CA . LYS A 1 255 ? 15.008 2.114 -19.148 1.00 96.44 255 LYS A CA 1
ATOM 2016 C C . LYS A 1 255 ? 13.792 1.280 -19.521 1.00 96.44 255 LYS A C 1
ATOM 2018 O O . LYS A 1 255 ? 12.948 1.039 -18.668 1.00 96.44 255 LYS A O 1
ATOM 2023 N N . HIS A 1 256 ? 13.732 0.822 -20.763 1.00 96.19 256 HIS A N 1
ATOM 2024 C CA . HIS A 1 256 ? 12.713 -0.096 -21.264 1.00 96.19 256 HIS A CA 1
ATOM 2025 C C . HIS A 1 256 ? 13.345 -1.442 -21.579 1.00 96.19 256 HIS A C 1
ATOM 20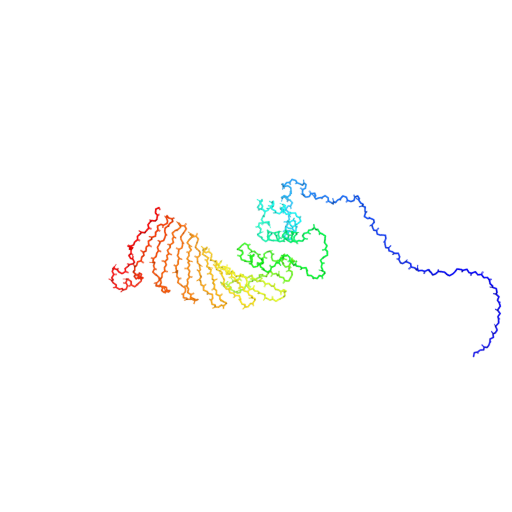27 O O . HIS A 1 256 ? 14.500 -1.503 -22.022 1.00 96.19 256 HIS A O 1
ATOM 2033 N N . PHE A 1 257 ? 12.573 -2.496 -21.356 1.00 94.19 257 PHE A N 1
ATOM 2034 C CA . PHE A 1 257 ? 13.018 -3.872 -21.455 1.00 94.19 257 PHE A CA 1
ATOM 2035 C C . PHE A 1 257 ? 12.005 -4.713 -22.231 1.00 94.19 257 PHE A C 1
ATOM 2037 O O . PHE A 1 257 ? 10.804 -4.466 -22.166 1.00 94.19 257 PHE A O 1
ATOM 2044 N N . GLU A 1 258 ? 12.508 -5.717 -22.940 1.00 91.19 258 GLU A N 1
ATOM 2045 C CA . GLU A 1 258 ? 11.723 -6.706 -23.682 1.00 91.19 258 GLU A CA 1
ATOM 2046 C C . GLU A 1 258 ? 12.302 -8.099 -23.454 1.00 91.19 258 GLU A C 1
ATOM 2048 O O . GLU A 1 258 ? 13.491 -8.232 -23.185 1.00 91.19 258 GLU A O 1
ATOM 2053 N N . GLY A 1 259 ? 11.496 -9.143 -23.619 1.00 89.81 259 GLY A N 1
ATOM 2054 C CA . GLY A 1 259 ? 11.914 -10.535 -23.444 1.00 89.81 259 GLY A CA 1
ATOM 2055 C C . GLY A 1 259 ? 10.955 -11.301 -22.545 1.00 89.81 259 GLY A C 1
ATOM 2056 O O . GLY A 1 259 ? 9.982 -10.743 -22.049 1.00 89.81 259 GLY A O 1
ATOM 2057 N N . GLU A 1 260 ? 11.210 -12.591 -22.362 1.00 88.94 260 GLU A N 1
ATOM 2058 C CA . GLU A 1 260 ? 10.469 -13.421 -21.409 1.00 88.94 260 GLU A CA 1
ATOM 2059 C C . GLU A 1 260 ? 10.966 -13.186 -19.977 1.00 88.94 260 GLU A C 1
ATOM 2061 O O . GLU A 1 260 ? 12.024 -12.585 -19.774 1.00 88.94 260 GLU A O 1
ATOM 2066 N N . MET A 1 261 ? 10.205 -13.658 -18.983 1.00 87.12 261 MET A N 1
ATOM 2067 C CA . MET A 1 261 ? 10.604 -13.569 -17.575 1.00 87.12 261 MET A CA 1
ATOM 2068 C C . MET A 1 261 ? 12.003 -14.169 -17.376 1.00 87.12 261 MET A C 1
ATOM 2070 O O . MET A 1 261 ? 12.248 -15.325 -17.722 1.00 87.12 261 MET A O 1
ATOM 2074 N N . GLY A 1 262 ? 12.916 -13.380 -16.810 1.00 85.50 262 GLY A N 1
ATOM 2075 C CA . GLY A 1 262 ? 14.306 -13.771 -16.560 1.00 85.50 262 GLY A CA 1
ATOM 2076 C C . GLY A 1 262 ? 15.240 -13.664 -17.773 1.00 85.50 262 GLY A C 1
ATOM 2077 O O . GLY A 1 262 ? 16.450 -13.841 -17.623 1.00 85.50 262 GLY A O 1
ATOM 2078 N N . ALA A 1 263 ? 14.714 -13.355 -18.960 1.00 87.12 263 ALA A N 1
ATOM 2079 C CA . ALA A 1 263 ? 15.472 -13.151 -20.194 1.00 87.12 263 ALA A CA 1
ATOM 2080 C C . ALA A 1 263 ? 15.322 -11.718 -20.737 1.00 87.12 263 ALA A C 1
ATOM 2082 O O . ALA A 1 263 ? 15.552 -11.470 -21.924 1.00 87.12 263 ALA A O 1
ATOM 2083 N N . GLU A 1 264 ? 14.936 -10.764 -19.891 1.00 88.62 264 GLU A N 1
ATOM 2084 C CA . GLU A 1 264 ? 14.682 -9.393 -20.304 1.00 88.62 264 GLU A CA 1
ATOM 2085 C C . GLU A 1 264 ? 15.976 -8.690 -20.740 1.00 88.62 264 GLU A C 1
ATOM 2087 O O . GLU A 1 264 ? 16.988 -8.641 -20.033 1.00 88.62 264 GLU A O 1
ATOM 2092 N N . ARG A 1 265 ? 15.938 -8.084 -21.923 1.00 87.56 265 ARG A N 1
ATOM 2093 C CA . ARG A 1 265 ? 17.000 -7.254 -22.491 1.00 87.56 265 ARG A CA 1
ATOM 2094 C C . ARG A 1 265 ? 16.575 -5.793 -22.479 1.00 87.56 265 ARG A C 1
ATOM 2096 O O . ARG A 1 265 ? 15.430 -5.460 -22.758 1.00 87.56 265 ARG A O 1
ATOM 2103 N N . LYS A 1 266 ? 17.515 -4.899 -22.175 1.00 92.19 266 LYS A N 1
ATOM 2104 C CA . LYS A 1 266 ? 17.297 -3.451 -22.265 1.00 92.19 266 LYS A CA 1
ATOM 2105 C C . LYS A 1 266 ? 17.262 -3.053 -23.739 1.00 92.19 266 LYS A C 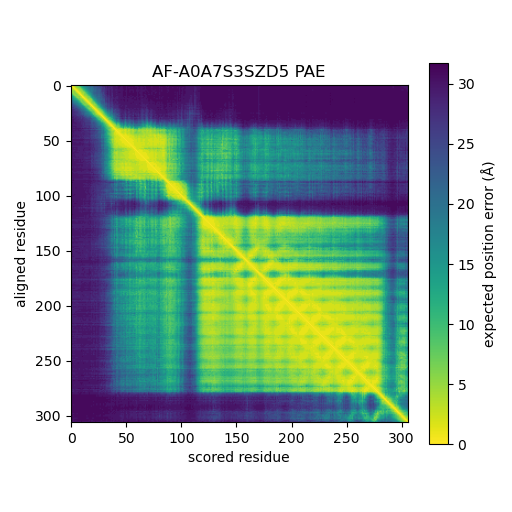1
ATOM 2107 O O . LYS A 1 266 ? 18.251 -3.285 -24.422 1.00 92.19 266 LYS A O 1
ATOM 2112 N N . VAL A 1 267 ? 16.183 -2.415 -24.183 1.00 94.38 267 VAL A N 1
ATOM 2113 C CA . VAL A 1 267 ? 15.990 -2.003 -25.588 1.00 94.38 267 VAL A CA 1
ATOM 2114 C C . VAL A 1 267 ? 16.062 -0.494 -25.787 1.00 94.38 267 VAL A C 1
ATOM 2116 O O . VAL A 1 267 ? 16.409 -0.017 -26.862 1.00 94.38 267 VAL A O 1
ATOM 2119 N N . ARG A 1 268 ? 15.784 0.287 -24.736 1.00 94.38 268 ARG A N 1
ATOM 2120 C CA . ARG A 1 268 ? 15.774 1.752 -24.819 1.00 94.38 268 ARG A CA 1
ATOM 2121 C C . ARG A 1 268 ? 16.129 2.395 -23.485 1.00 94.38 268 ARG A C 1
ATOM 2123 O O . ARG A 1 268 ? 15.611 1.979 -22.453 1.00 94.38 268 ARG A O 1
ATOM 2130 N N . THR A 1 269 ? 16.949 3.441 -23.509 1.00 95.12 269 THR A N 1
ATOM 2131 C CA . THR A 1 269 ? 17.157 4.362 -22.381 1.00 95.12 269 THR A CA 1
ATOM 2132 C C . THR A 1 269 ? 16.746 5.764 -22.809 1.00 95.12 269 THR A C 1
ATOM 2134 O O . THR A 1 269 ? 17.230 6.245 -23.828 1.00 95.12 269 THR A O 1
ATOM 2137 N N . GLN A 1 270 ? 15.897 6.422 -22.032 1.00 95.62 270 GLN A N 1
ATOM 2138 C CA . GLN A 1 270 ? 15.594 7.845 -22.160 1.00 95.62 270 GLN A CA 1
ATOM 2139 C C . GLN A 1 270 ? 16.277 8.592 -21.017 1.00 95.62 270 GLN A C 1
ATOM 2141 O O . GLN A 1 270 ? 16.316 8.102 -19.882 1.00 95.62 270 GLN A O 1
ATOM 2146 N N . PHE A 1 271 ? 16.837 9.748 -21.336 1.00 94.25 271 PHE A N 1
ATOM 2147 C CA . PHE A 1 271 ? 17.548 10.620 -20.419 1.00 94.25 271 PHE A CA 1
ATOM 2148 C C . PHE A 1 271 ? 16.687 11.846 -20.082 1.00 94.25 271 PHE A C 1
ATOM 2150 O O . PHE A 1 271 ? 15.777 12.187 -20.841 1.00 94.25 271 PHE A O 1
ATOM 2157 N N . PRO A 1 272 ? 16.952 12.512 -18.946 1.00 92.19 272 PRO A N 1
ATOM 2158 C CA . PRO A 1 272 ? 16.164 13.665 -18.503 1.00 92.19 272 PRO A CA 1
ATOM 2159 C C . PRO A 1 272 ? 16.229 14.859 -19.461 1.00 92.19 272 PRO A C 1
ATOM 2161 O O . PRO A 1 272 ? 15.311 15.667 -19.497 1.00 92.19 272 PRO A O 1
ATOM 2164 N N . ASP A 1 273 ? 17.304 14.955 -20.242 1.00 91.75 273 ASP A N 1
ATOM 2165 C CA . ASP A 1 273 ? 17.528 15.971 -21.275 1.00 91.75 273 ASP A CA 1
ATOM 2166 C C . ASP A 1 273 ? 16.755 15.692 -22.581 1.00 91.75 273 ASP A C 1
ATOM 2168 O O . ASP A 1 273 ? 16.967 16.368 -23.582 1.00 91.75 273 ASP A O 1
ATOM 2172 N N . GLY A 1 274 ? 15.881 14.679 -22.597 1.00 90.81 274 GLY A N 1
ATOM 2173 C CA . GLY A 1 274 ? 15.142 14.246 -23.785 1.00 90.81 274 GLY A CA 1
ATOM 2174 C C . GLY A 1 274 ? 15.939 13.323 -24.711 1.00 90.81 274 GLY A C 1
ATOM 2175 O O . GLY A 1 274 ? 15.373 12.750 -25.648 1.00 90.81 274 GLY A O 1
ATOM 2176 N N . GLY A 1 275 ? 17.230 13.104 -24.441 1.00 93.00 275 GLY A N 1
ATOM 2177 C CA . GLY A 1 275 ? 18.064 12.182 -25.197 1.00 93.00 275 GLY A CA 1
ATOM 2178 C C . GLY A 1 275 ? 17.533 10.750 -25.122 1.00 93.00 275 GLY A C 1
ATOM 2179 O O . GLY A 1 275 ? 17.111 10.273 -24.068 1.00 93.00 275 GLY A O 1
ATOM 2180 N N . THR A 1 276 ? 17.568 10.022 -26.237 1.00 94.00 276 THR A N 1
ATOM 2181 C CA . THR A 1 276 ? 17.162 8.609 -26.282 1.00 94.00 276 THR A CA 1
ATOM 2182 C C . THR A 1 276 ? 18.247 7.747 -26.921 1.00 94.00 276 THR A C 1
ATOM 2184 O O . THR A 1 276 ? 18.778 8.069 -27.983 1.00 94.00 276 THR A O 1
ATOM 2187 N N . GLN A 1 277 ? 18.571 6.630 -26.267 1.00 91.88 277 GLN A N 1
ATOM 2188 C CA . GLN A 1 277 ? 19.463 5.584 -26.769 1.00 91.88 277 GLN A CA 1
ATOM 2189 C C . GLN A 1 277 ? 18.687 4.290 -26.993 1.00 91.88 277 GLN A C 1
ATOM 2191 O O . GLN A 1 277 ? 17.988 3.832 -26.086 1.00 91.88 277 GLN A O 1
ATOM 2196 N N . TYR A 1 278 ? 18.875 3.677 -28.157 1.00 91.62 278 TYR A N 1
ATOM 2197 C CA . TYR A 1 278 ? 18.333 2.361 -28.490 1.00 91.62 278 TYR A CA 1
ATOM 2198 C C . TYR A 1 278 ? 19.433 1.296 -28.434 1.00 91.62 278 TYR A C 1
ATOM 2200 O O . TYR A 1 278 ? 20.610 1.585 -28.682 1.00 91.62 278 TYR A O 1
ATOM 2208 N N . TYR A 1 279 ? 19.045 0.081 -28.054 1.00 86.81 279 TYR A N 1
ATOM 2209 C CA . TYR A 1 279 ? 19.939 -1.066 -27.935 1.00 86.81 279 TYR A CA 1
ATOM 2210 C C . TYR A 1 279 ? 19.346 -2.252 -28.690 1.00 86.81 279 TYR A C 1
ATOM 2212 O O . TYR A 1 279 ? 18.227 -2.682 -28.398 1.00 86.81 279 TYR A O 1
ATOM 2220 N N . GLU A 1 280 ? 20.134 -2.815 -29.597 1.00 78.00 280 GLU A N 1
ATOM 2221 C CA . GLU A 1 280 ? 19.851 -4.091 -30.247 1.00 78.00 280 GLU A CA 1
ATOM 2222 C C . GLU A 1 280 ? 20.807 -5.176 -29.729 1.00 78.00 280 GLU A C 1
ATOM 2224 O O . GLU A 1 280 ? 21.874 -4.886 -29.177 1.00 78.00 280 GLU A O 1
ATOM 2229 N N . GLY A 1 281 ? 20.391 -6.440 -29.844 1.00 66.38 281 GLY A N 1
ATOM 2230 C CA . GLY A 1 281 ? 21.167 -7.604 -29.403 1.00 66.38 281 GLY A CA 1
ATOM 2231 C C . GLY A 1 281 ? 20.457 -8.504 -28.387 1.00 66.38 281 GLY A C 1
ATOM 2232 O O . GLY A 1 281 ? 19.407 -8.161 -27.831 1.00 66.38 281 GLY A O 1
ATOM 2233 N N . ALA A 1 282 ? 21.032 -9.691 -28.178 1.00 56.09 282 ALA A N 1
ATOM 2234 C CA . ALA A 1 282 ? 20.482 -10.748 -27.334 1.00 56.09 282 ALA A CA 1
ATOM 2235 C C . ALA A 1 282 ? 20.636 -10.438 -25.826 1.00 56.09 282 ALA A C 1
ATOM 2237 O O . ALA A 1 282 ? 21.491 -9.638 -25.429 1.00 56.09 282 ALA A O 1
ATOM 2238 N N . PRO A 1 283 ? 19.829 -11.071 -24.948 1.00 58.44 283 PRO A N 1
ATOM 2239 C CA . PRO A 1 283 ? 19.989 -10.948 -23.503 1.00 58.44 283 PRO A CA 1
ATOM 2240 C C . PRO A 1 283 ? 21.408 -11.333 -23.075 1.00 58.44 283 PRO A C 1
ATOM 2242 O O . PRO A 1 283 ? 21.966 -12.324 -23.551 1.00 58.44 283 PRO A O 1
ATOM 2245 N N . ARG A 1 284 ? 21.982 -10.586 -22.124 1.00 53.06 284 ARG A N 1
ATOM 2246 C CA . ARG A 1 284 ? 23.361 -10.799 -21.645 1.00 53.06 284 ARG A CA 1
ATOM 2247 C C . ARG A 1 284 ? 23.598 -12.225 -21.118 1.00 53.06 284 ARG A C 1
ATOM 2249 O O . ARG A 1 284 ? 24.720 -12.706 -21.205 1.00 53.06 284 ARG A O 1
ATOM 2256 N N . ALA A 1 285 ? 22.548 -12.899 -20.638 1.00 51.19 285 ALA A N 1
ATOM 2257 C CA . ALA A 1 285 ? 22.589 -14.300 -20.220 1.00 51.19 285 ALA A CA 1
ATOM 2258 C C . ALA A 1 285 ? 22.910 -15.264 -21.383 1.00 51.19 285 ALA A C 1
ATOM 2260 O O . ALA A 1 285 ? 23.780 -16.112 -21.237 1.00 51.19 285 ALA A O 1
ATOM 2261 N N . ARG A 1 286 ? 22.308 -15.076 -22.569 1.00 48.91 286 ARG A N 1
ATOM 2262 C CA . ARG A 1 286 ? 22.598 -15.902 -23.760 1.00 48.91 286 ARG A CA 1
ATOM 2263 C C . ARG A 1 286 ? 23.917 -15.541 -24.442 1.00 48.91 286 ARG A C 1
ATOM 2265 O O . ARG A 1 286 ? 24.558 -16.412 -25.013 1.00 48.91 286 ARG A O 1
ATOM 2272 N N . ALA A 1 287 ? 24.344 -14.280 -24.372 1.00 47.88 287 ALA A N 1
ATOM 2273 C CA . ALA A 1 287 ? 25.618 -13.854 -24.959 1.00 47.88 287 ALA A CA 1
ATOM 2274 C C . ALA A 1 287 ? 26.840 -14.466 -24.242 1.00 47.88 287 ALA A C 1
ATOM 2276 O O . ALA A 1 287 ? 27.864 -14.706 -24.874 1.00 47.88 287 ALA A O 1
ATOM 2277 N N . LEU A 1 288 ? 26.727 -14.737 -22.935 1.00 49.53 288 LEU A N 1
ATOM 2278 C CA . LEU A 1 288 ? 27.774 -15.410 -22.156 1.00 49.53 288 LEU A CA 1
ATOM 2279 C C . LEU A 1 288 ? 27.820 -16.923 -22.418 1.00 49.53 288 LEU A C 1
ATOM 2281 O O . LEU A 1 288 ? 28.910 -17.481 -22.478 1.00 49.53 288 LEU A O 1
ATOM 2285 N N . GLU A 1 289 ? 26.671 -17.573 -22.627 1.00 50.28 289 GLU A N 1
ATOM 2286 C CA . GLU A 1 289 ? 26.614 -18.997 -23.000 1.00 50.28 289 GLU A CA 1
ATOM 2287 C C . GLU A 1 289 ? 27.058 -19.255 -24.450 1.00 50.28 289 GLU A C 1
ATOM 2289 O O . GLU A 1 289 ? 27.626 -20.304 -24.739 1.00 50.28 289 GLU A O 1
ATOM 2294 N N . ALA A 1 290 ? 26.855 -18.296 -25.359 1.00 53.00 290 ALA A N 1
ATOM 2295 C CA . ALA A 1 290 ? 27.215 -18.429 -26.773 1.00 53.00 290 ALA A CA 1
ATOM 2296 C C . ALA A 1 290 ? 28.701 -18.153 -27.086 1.00 53.00 290 ALA A C 1
ATOM 2298 O O . ALA A 1 290 ? 29.108 -18.289 -28.237 1.00 53.00 290 ALA A O 1
ATOM 2299 N N . GLY A 1 291 ? 29.515 -17.741 -26.104 1.00 46.75 291 GLY A N 1
ATOM 2300 C CA . GLY A 1 291 ? 30.951 -17.485 -26.292 1.00 46.75 291 GLY A CA 1
ATOM 2301 C C . GLY A 1 291 ? 31.298 -16.341 -27.260 1.00 46.75 291 GLY A C 1
ATOM 2302 O O . GLY A 1 291 ? 32.473 -16.157 -27.572 1.00 46.75 291 GLY A O 1
ATOM 2303 N N . ASP A 1 292 ? 30.309 -15.567 -27.720 1.00 48.62 292 ASP A N 1
ATOM 2304 C CA . ASP A 1 292 ? 30.486 -14.552 -28.758 1.00 48.62 292 ASP A CA 1
ATOM 2305 C C . ASP A 1 292 ? 30.330 -13.120 -28.194 1.00 48.62 292 ASP A C 1
ATOM 2307 O O . ASP A 1 292 ? 29.208 -12.661 -27.929 1.00 48.62 292 ASP A O 1
ATOM 2311 N N . PRO A 1 293 ? 31.434 -12.365 -28.014 1.00 46.97 293 PRO A N 1
ATOM 2312 C CA . PRO A 1 293 ? 31.407 -11.001 -27.482 1.00 46.97 293 PRO A CA 1
ATOM 2313 C C . PRO A 1 293 ? 30.702 -9.996 -28.412 1.00 46.97 293 PRO A C 1
ATOM 2315 O O . PRO A 1 293 ? 30.448 -8.857 -28.004 1.00 46.97 293 PRO A O 1
ATOM 2318 N N . ALA A 1 294 ?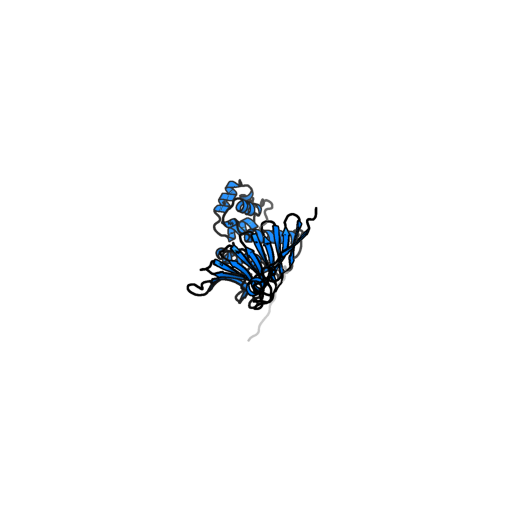 30.353 -10.384 -29.646 1.00 50.84 294 ALA A N 1
ATOM 2319 C CA . ALA A 1 294 ? 29.532 -9.575 -30.543 1.00 50.84 294 ALA A CA 1
ATOM 2320 C C . ALA A 1 294 ? 28.040 -9.542 -30.154 1.00 50.84 294 ALA A C 1
ATOM 2322 O O . ALA A 1 294 ? 27.350 -8.601 -30.538 1.00 50.84 294 ALA A O 1
ATOM 2323 N N . SER A 1 295 ? 27.562 -10.500 -29.349 1.00 50.56 295 SER A N 1
ATOM 2324 C CA . SER A 1 295 ? 26.137 -10.665 -29.004 1.00 50.56 295 SER A CA 1
ATOM 2325 C C . SER A 1 295 ? 25.658 -9.832 -27.804 1.00 50.56 295 SER A C 1
ATOM 2327 O O . SER A 1 295 ? 24.472 -9.852 -27.468 1.00 50.56 295 SER A O 1
ATOM 2329 N N . ALA A 1 296 ? 26.557 -9.106 -27.131 1.00 48.41 296 ALA A N 1
ATOM 2330 C CA . ALA A 1 296 ? 26.193 -8.185 -26.055 1.00 48.41 296 ALA A CA 1
ATOM 2331 C C . ALA A 1 296 ? 25.395 -6.986 -26.607 1.00 48.41 296 ALA A C 1
ATOM 2333 O O . ALA A 1 296 ? 25.692 -6.536 -27.712 1.00 48.41 296 ALA A O 1
ATOM 2334 N N . PRO A 1 297 ? 24.429 -6.422 -25.853 1.00 53.97 297 PRO A N 1
ATOM 2335 C CA . PRO A 1 297 ? 23.626 -5.302 -26.334 1.00 53.97 297 PRO A CA 1
ATOM 2336 C C . PRO A 1 297 ? 24.524 -4.118 -26.707 1.00 53.97 297 PRO A C 1
ATOM 2338 O O . PRO A 1 297 ? 25.184 -3.533 -25.839 1.00 53.97 297 PRO A O 1
ATOM 2341 N N . ARG A 1 298 ? 24.560 -3.776 -27.998 1.00 56.53 298 ARG A N 1
ATOM 2342 C CA . ARG A 1 298 ? 25.358 -2.668 -28.535 1.00 56.53 298 ARG A CA 1
ATOM 2343 C C . ARG A 1 298 ? 24.483 -1.426 -28.663 1.00 56.53 298 ARG A C 1
ATOM 2345 O O . ARG A 1 298 ? 23.295 -1.491 -28.958 1.00 56.53 298 ARG A O 1
ATOM 2352 N N . LYS A 1 299 ? 25.080 -0.274 -28.362 1.00 59.44 299 LYS A N 1
ATOM 2353 C CA . LYS A 1 299 ? 24.458 1.037 -28.552 1.00 59.44 299 LYS A CA 1
ATOM 2354 C C . LYS A 1 299 ? 24.499 1.349 -30.046 1.00 59.44 299 LYS A C 1
ATOM 2356 O O . LYS A 1 299 ? 25.592 1.539 -30.568 1.00 59.44 299 LYS A O 1
ATOM 2361 N N . GLU A 1 300 ? 23.349 1.420 -30.704 1.00 60.84 300 GLU A N 1
ATOM 2362 C CA . GLU A 1 300 ? 23.307 1.640 -32.158 1.00 60.84 300 GLU A CA 1
ATOM 2363 C C . GLU A 1 300 ? 22.995 3.082 -32.551 1.00 60.84 300 GLU A C 1
ATOM 2365 O O . GLU A 1 300 ? 23.471 3.559 -33.575 1.00 60.84 300 GLU A O 1
ATOM 2370 N N . SER A 1 301 ? 22.258 3.828 -31.725 1.00 61.97 301 SER A N 1
ATOM 2371 C CA . SER A 1 301 ? 21.900 5.209 -32.059 1.00 61.97 301 SER A CA 1
ATOM 2372 C C . SER A 1 301 ? 21.668 6.076 -30.821 1.00 61.97 301 SER A C 1
ATOM 2374 O O . SER A 1 301 ? 21.285 5.599 -29.750 1.00 61.97 301 SER A O 1
ATOM 2376 N N . THR A 1 302 ? 21.967 7.373 -30.950 1.00 66.00 302 THR A N 1
ATOM 2377 C CA . THR A 1 302 ? 21.606 8.421 -29.981 1.00 66.00 302 THR A CA 1
ATOM 2378 C C . THR A 1 302 ? 20.843 9.491 -30.742 1.00 66.00 302 THR A C 1
ATOM 2380 O O . THR A 1 302 ? 21.391 10.062 -31.679 1.00 66.00 302 THR A O 1
ATOM 2383 N N . LEU A 1 303 ? 19.599 9.746 -30.353 1.00 60.94 303 LEU A N 1
ATOM 2384 C CA . LEU A 1 303 ? 18.840 10.900 -30.825 1.00 60.94 303 LEU A CA 1
ATOM 2385 C C . LEU A 1 303 ? 18.776 11.915 -29.685 1.00 60.94 303 LEU A C 1
ATOM 2387 O O . LEU A 1 303 ? 18.295 11.586 -28.599 1.00 60.94 303 LEU A O 1
ATOM 2391 N N . THR A 1 304 ? 19.261 13.124 -29.944 1.00 49.75 304 THR A N 1
ATOM 2392 C CA . THR A 1 304 ? 19.112 14.288 -29.066 1.00 49.75 304 THR A CA 1
ATOM 2393 C C . THR A 1 304 ? 18.161 15.242 -29.779 1.00 49.75 304 THR A C 1
ATOM 2395 O O . THR A 1 304 ? 18.464 15.664 -30.894 1.00 49.75 304 THR A O 1
ATOM 2398 N N . GLN A 1 305 ? 16.994 15.531 -29.200 1.00 47.62 305 GLN A N 1
ATOM 2399 C CA . GLN A 1 305 ? 16.167 16.637 -29.688 1.00 47.62 305 GLN A CA 1
ATOM 2400 C C . GLN A 1 305 ? 16.741 17.924 -29.088 1.00 47.62 305 GLN A C 1
ATOM 2402 O O . GLN A 1 305 ? 16.833 18.029 -27.868 1.00 47.62 305 GLN A O 1
ATOM 2407 N N . GLY A 1 306 ? 17.236 18.812 -29.953 1.00 36.97 306 GLY A N 1
ATOM 2408 C CA . GLY A 1 306 ? 17.730 20.143 -29.587 1.00 36.97 306 GLY A CA 1
ATOM 2409 C C . GLY A 1 306 ? 16.618 21.175 -29.509 1.00 36.97 306 GLY A C 1
ATOM 2410 O O . GLY A 1 306 ? 15.541 20.921 -30.097 1.00 36.97 306 GLY A O 1
#

Radius of gyration: 35.95 Å; Cα contacts (8 Å, |Δi|>4): 460; chains: 1; bounding box: 129×56×79 Å

Organism: Emiliania huxleyi (NCBI:txid2903)

Mean predicted aligned error: 16.75 Å

Foldseek 3Di:
DDDDDDDDDDDDDDDDDDDDPDDDDDPDPDPPPPPDPPDPVLVVDDLVVLLVVLLPPPDLLVLLVVCLVPVVSLVSNCVVCNVSSVAVVSVLLNVLSVVVVVVVPPDDDDDDPDDDDQSDDPVVVLVLLPDPPRDQVCFVVQCVSCVQWGKDWDWDDDDQAIKIWIFIDGHPDTWDTAWIARPNFRKIWGWDDIGVFIDTAWIQGPQRKIWGWDDTHVWTATAWIAHPQRKIWGWDDTHVFIATQWIAGPQGKIWGWDDTHVFIDTAWIAHPQRKIWGWDAGRPVVCVVVVHPVRPTDTDDIDGDD

Nearest PDB structures (foldseek):
  5kis-assembly1_A  TM=3.171E-01  e=3.996E-01  Yersinia entomophaga
  6l7i-assembly1_F  TM=2.197E-01  e=1.610E-01  Photorhabdus luminescens

Secondary structure (DSSP, 8-state):
------------------------PPPP----TT--PPP-HHHHS-HHHHHHHHHT---HHHHHHHHHH-HHHHHHHHHTT-GGG--HHHHHHHHHHHHHHHHT-SS-----SS----S--HHHHHHHHTSTT--GGGHHHHHHH-TTSEEEEEEES-GGG-EEEEEEEBTTB---EEEEEETTT--EEEEESSTT--EEEEEE-TTS-EEEEESSTT--EEEEEE-TTS-EEEEESSTT--EEEEEE-TTS-EEEEESSTT--EEEEEE-TTS-EEEEES--HHHHHHTT-GGGS-EEEEEE---

Sequence (306 aa):
GPVNTSRRRNRPAVLSTGQQMARSRPPSRARNEDETPPMDWLAELAPELQLLILEAVDDFSDCAAVSLATPRLGLLAFGHDLARFKDPLFAVAMQQQLAQRAARGDGHRTRSKGEQQTPVTEAILRKYSADRRARQEHFPWLERVSPALCLSTGIRGLGSRRFEFWRLQRGDEPGALLRERSLQRGTIWHFTGEAGAERQVRTEYATGEVQLFEGEKGAERLVRTDFLDGTIKHHEGARGSERVVRTAYADGRLKHFEGEMGAERKVRTQFPDGGTQYYEGAPRARALEAGDPASAPRKESTLTQG

Solvent-accessible surface area (backbone atoms only — not comparable to full-atom values): 17907 Å² total; per-residue (Å²): 135,86,89,86,82,89,82,90,84,86,88,89,86,83,90,90,76,90,81,81,84,77,80,81,72,78,81,74,79,75,77,66,93,78,67,70,74,82,75,64,63,68,79,74,46,56,69,69,59,45,46,53,55,58,69,67,52,81,50,70,63,53,51,47,48,52,21,66,76,36,54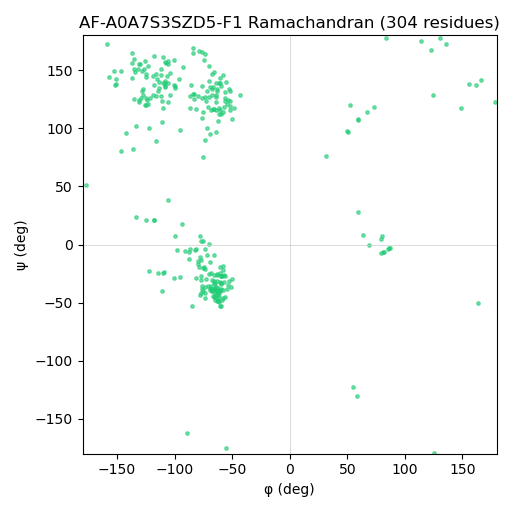,67,57,37,51,49,35,34,74,67,64,36,79,89,46,64,47,68,64,55,56,50,55,46,52,45,55,50,50,51,53,63,74,58,51,93,70,86,82,88,79,81,90,81,78,82,77,55,83,71,48,71,74,54,54,52,56,45,61,68,38,91,82,59,60,73,90,57,28,76,53,42,30,72,67,20,63,64,54,25,58,46,71,51,76,47,74,60,84,84,57,28,28,40,36,34,27,40,29,50,59,91,47,86,37,21,53,36,31,36,33,35,73,71,68,53,32,33,41,32,36,44,61,52,56,96,49,47,22,62,38,36,37,38,40,68,84,52,38,35,39,33,35,47,69,53,61,95,45,49,17,60,39,34,40,38,40,76,80,48,35,33,41,32,35,46,60,56,55,98,46,52,23,64,41,35,38,39,38,65,82,52,34,36,41,31,33,48,68,55,58,94,47,54,24,69,39,35,39,37,40,70,80,61,32,38,35,40,33,52,66,49,29,65,73,59,22,64,76,65,75,38,86,82,35,42,64,42,80,76,51,77,50,70,72,128